Protein AF-A0A2H6KK25-F1 (afdb_monomer)

Radius of gyration: 32.08 Å; Cα contacts (8 Å, |Δi|>4): 95; chains: 1; bounding box: 78×36×86 Å

Mean predicted aligned error: 15.58 Å

Nearest PDB structures (foldseek):
  3k29-assembly1_A  TM=2.305E-01  e=2.878E+00  Chlamydia trachomatis
  8i21-assembly1_A  TM=2.478E-01  e=5.734E+00  Saccharomyces cerevisiae S288C
  4tko-assembly1_B  TM=2.800E-01  e=8.093E+00  Aquifex aeolicus VF5

Secondary structure (DSSP, 8-state):
-HHHHHHHHHHHHHHHHHHPPPP--SHHHHHHHHHHHHHHHHHHHHHHHHTT----HHHHHHHHHHHHHTT--TT-HHHHHHHHHHHHHHHHHHHHHHHHHHHHHHHHHHHHHHHH-HHHHHHHHHHH----GGG--HHHHHHHHHHHTS--SS---GGGG---PPPP----SPPPHHHHHHHHHHS-TTPPP-TT---HHHHHHHHHHHHHH--

Solvent-accessible surface area (backbone atoms only — not comparable to full-atom values): 12876 Å² total; per-residue (Å²): 116,70,68,59,55,51,50,54,50,51,53,49,52,50,50,46,65,74,67,54,70,80,74,86,70,65,57,71,64,54,50,40,54,52,51,38,53,54,39,51,55,48,47,52,50,49,52,38,52,74,69,68,50,94,66,56,73,71,58,48,51,51,48,50,55,56,27,52,76,71,77,42,53,71,88,41,68,68,51,40,50,50,54,48,52,52,46,51,52,54,37,51,54,39,52,50,50,55,50,51,52,53,50,47,55,51,49,54,51,50,50,51,32,47,73,78,36,46,73,58,42,52,54,49,51,58,72,68,53,82,68,66,72,83,75,59,58,63,67,63,51,52,50,53,56,55,56,70,71,52,77,70,94,62,82,86,72,62,68,85,73,60,73,84,71,73,81,76,79,78,80,83,70,82,70,51,73,69,54,45,52,57,50,57,72,72,50,59,48,86,43,85,46,62,100,82,65,58,40,47,42,58,65,57,49,57,50,58,53,55,60,61,70,75,107

Foldseek 3Di:
DVVVLVVLVVVVVVVCVVPPDDPPPDPLLVVLVVLLVVLVVLLVLLVCVLVVHDDDPVSVVSLVVLLVVVPHDSVDNVSSVVSSVVSVVVNVVSVVVNVVVVVVVVVVVLVVCCQQPVVVSVVVVVVVPPDPPVVDDPVVVVVVVVVVPPDPPDPPPVVVVDDPDDPPPPPPDDDDPVVVVVVLVPDDQAPQDHSSRRGSVSVVVVVVVVVVVVD

Organism: NCBI:txid189622

Structure (mmCIF, N/CA/C/O backbone):
data_AF-A0A2H6KK25-F1
#
_entry.id   AF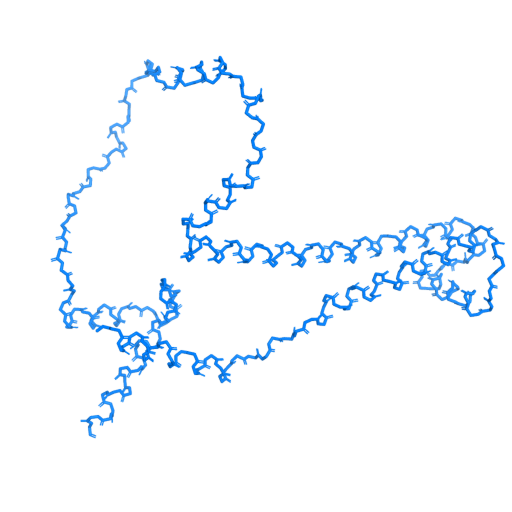-A0A2H6KK25-F1
#
loop_
_atom_site.group_PDB
_atom_site.id
_atom_site.type_symbol
_atom_site.label_atom_id
_atom_site.label_alt_id
_atom_site.label_comp_id
_atom_site.label_asym_id
_atom_site.label_entity_id
_atom_site.label_seq_id
_atom_site.pdbx_PDB_ins_code
_atom_site.Cartn_x
_atom_site.Cartn_y
_atom_site.Cartn_z
_atom_site.occupancy
_atom_site.B_iso_or_equiv
_atom_site.auth_seq_id
_atom_site.auth_comp_id
_atom_site.auth_asym_id
_atom_site.auth_atom_id
_atom_site.pdbx_PDB_model_num
ATOM 1 N N . MET A 1 1 ? 9.209 4.744 -43.493 1.00 47.97 1 MET A N 1
ATOM 2 C CA . MET A 1 1 ? 9.387 4.198 -42.127 1.00 47.97 1 MET A CA 1
ATOM 3 C C . MET A 1 1 ? 8.346 4.725 -41.136 1.00 47.97 1 MET A C 1
ATOM 5 O O . MET A 1 1 ? 7.716 3.900 -40.496 1.00 47.97 1 MET A O 1
ATOM 9 N N . GLY A 1 2 ? 8.089 6.040 -41.040 1.00 56.62 2 GLY A N 1
ATOM 10 C CA . GLY A 1 2 ? 7.137 6.595 -40.053 1.00 56.62 2 GLY A CA 1
ATOM 11 C C . GLY A 1 2 ? 5.682 6.096 -40.149 1.00 56.62 2 GLY A C 1
ATOM 12 O O . GLY A 1 2 ? 5.098 5.754 -39.131 1.00 56.62 2 GLY A O 1
ATOM 13 N N . MET A 1 3 ? 5.109 5.974 -41.355 1.00 63.31 3 MET A N 1
ATOM 14 C CA . MET A 1 3 ? 3.707 5.538 -41.525 1.00 63.31 3 MET A CA 1
ATOM 15 C C . MET A 1 3 ? 3.432 4.100 -41.061 1.00 63.31 3 MET A C 1
ATOM 17 O O . MET A 1 3 ? 2.372 3.832 -40.508 1.00 63.31 3 MET A O 1
ATOM 21 N N . LEU A 1 4 ? 4.381 3.178 -41.251 1.00 67.25 4 LEU A N 1
ATOM 22 C CA . LEU A 1 4 ? 4.206 1.779 -40.845 1.00 67.25 4 LEU A CA 1
ATOM 23 C C . LEU A 1 4 ? 4.208 1.634 -39.322 1.00 67.25 4 LEU A C 1
ATOM 25 O O . LEU A 1 4 ? 3.370 0.923 -38.784 1.00 67.25 4 LEU A O 1
ATOM 29 N N . ALA A 1 5 ? 5.096 2.349 -38.625 1.00 68.06 5 ALA A N 1
ATOM 30 C CA . ALA A 1 5 ? 5.119 2.363 -37.162 1.00 68.06 5 ALA A CA 1
ATOM 31 C C . ALA A 1 5 ? 3.801 2.899 -36.576 1.00 68.06 5 ALA A C 1
ATOM 33 O O . ALA A 1 5 ? 3.266 2.318 -35.636 1.00 68.06 5 ALA A O 1
ATOM 34 N N . ILE A 1 6 ? 3.234 3.948 -37.184 1.00 75.75 6 ILE A N 1
ATOM 35 C CA . ILE A 1 6 ? 1.921 4.492 -36.803 1.00 75.75 6 ILE A CA 1
ATOM 36 C C . ILE A 1 6 ? 0.816 3.445 -37.014 1.00 75.75 6 ILE A C 1
ATOM 38 O O . ILE A 1 6 ? -0.056 3.287 -36.164 1.00 75.75 6 ILE A O 1
ATOM 42 N N . LEU A 1 7 ? 0.859 2.689 -38.113 1.00 79.44 7 LEU A N 1
ATOM 43 C CA . LEU A 1 7 ? -0.134 1.656 -38.413 1.00 79.44 7 LEU A CA 1
ATOM 44 C C . LEU A 1 7 ? -0.080 0.476 -37.423 1.00 79.44 7 LEU A C 1
ATOM 46 O O . LEU A 1 7 ? -1.119 0.021 -36.953 1.00 79.44 7 LEU A O 1
ATOM 50 N N . TYR A 1 8 ? 1.117 0.017 -37.049 1.00 79.75 8 TYR A N 1
ATOM 51 C CA . TYR A 1 8 ? 1.268 -1.023 -36.024 1.00 79.75 8 TYR A CA 1
ATOM 52 C C . TYR A 1 8 ? 0.805 -0.545 -34.644 1.00 79.75 8 TYR A C 1
ATOM 54 O O . TYR A 1 8 ? 0.085 -1.273 -33.962 1.00 79.75 8 TYR A O 1
ATOM 62 N N . GLN A 1 9 ? 1.166 0.684 -34.261 1.00 80.06 9 GLN A N 1
ATOM 63 C CA . GLN A 1 9 ? 0.752 1.264 -32.985 1.00 80.06 9 GLN A CA 1
ATOM 64 C C . GLN A 1 9 ? -0.771 1.415 -32.911 1.00 80.06 9 GLN A C 1
ATOM 66 O O . GLN A 1 9 ? -1.382 0.974 -31.948 1.00 80.06 9 GLN A O 1
ATOM 71 N N . THR A 1 10 ? -1.399 1.957 -33.956 1.00 80.56 10 THR A N 1
ATOM 72 C CA . THR A 1 10 ? -2.859 2.153 -33.995 1.00 80.56 10 THR A CA 1
ATOM 73 C C . THR A 1 10 ? -3.640 0.841 -33.963 1.00 80.56 10 THR A C 1
ATOM 75 O O . THR A 1 10 ? -4.677 0.770 -33.305 1.00 80.56 10 THR A O 1
ATOM 78 N N . ALA A 1 11 ? -3.155 -0.215 -34.624 1.00 81.31 11 ALA A N 1
ATOM 79 C CA . ALA A 1 11 ? -3.781 -1.534 -34.556 1.00 81.31 11 ALA A CA 1
ATOM 80 C C . ALA A 1 11 ? -3.699 -2.142 -33.147 1.00 81.31 11 ALA A C 1
ATOM 82 O O . ALA A 1 11 ? -4.688 -2.690 -32.656 1.00 81.31 11 ALA A O 1
ATOM 83 N N . GLN A 1 12 ? -2.544 -2.009 -32.491 1.00 84.25 12 GLN A N 1
ATOM 84 C C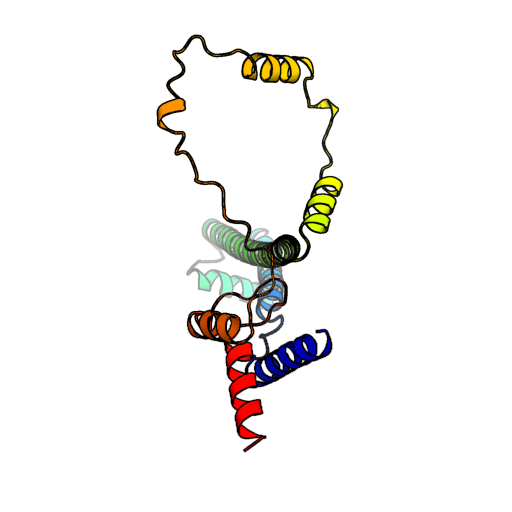A . GLN A 1 12 ? -2.366 -2.440 -31.109 1.00 84.25 12 GLN A CA 1
ATOM 85 C C . GLN A 1 12 ? -3.239 -1.623 -30.149 1.00 84.25 12 GLN A C 1
ATOM 87 O O . GLN A 1 12 ? -3.970 -2.209 -29.357 1.00 84.25 12 GLN A O 1
ATOM 92 N N . ASP A 1 13 ? -3.251 -0.295 -30.276 1.00 82.88 13 ASP A N 1
ATOM 93 C CA . ASP A 1 13 ? -4.081 0.593 -29.457 1.00 82.88 13 ASP A CA 1
ATOM 94 C C . ASP A 1 13 ? -5.575 0.271 -29.621 1.00 82.88 13 ASP A C 1
ATOM 96 O O . ASP A 1 13 ? -6.330 0.273 -28.649 1.00 82.88 13 ASP A O 1
ATOM 100 N N . CYS A 1 14 ? -6.015 -0.051 -30.843 1.00 82.31 14 CYS A N 1
ATOM 101 C CA . CYS A 1 14 ? -7.389 -0.456 -31.113 1.00 82.31 14 CYS A CA 1
ATOM 102 C C . CYS A 1 14 ? -7.731 -1.782 -30.420 1.00 82.31 14 CYS A C 1
ATOM 104 O O . CYS A 1 14 ? -8.725 -1.853 -29.695 1.00 82.31 14 CYS A O 1
ATOM 106 N N . TYR A 1 15 ? -6.895 -2.812 -30.570 1.00 82.00 15 TYR A N 1
ATOM 107 C CA . TYR A 1 15 ? -7.100 -4.091 -29.887 1.00 82.00 15 TYR A CA 1
ATOM 108 C C . TYR A 1 15 ? -7.110 -3.926 -28.365 1.00 82.00 15 TYR A C 1
ATOM 110 O O . TYR A 1 15 ? -8.005 -4.441 -27.691 1.00 82.00 15 TYR A O 1
ATOM 118 N N . ASP A 1 16 ? -6.158 -3.170 -27.823 1.00 81.69 16 ASP A N 1
ATOM 119 C CA . ASP A 1 16 ? -6.063 -2.902 -26.394 1.00 81.69 16 ASP A CA 1
ATOM 120 C C . ASP A 1 16 ? -7.292 -2.116 -25.914 1.00 81.69 16 ASP A C 1
ATOM 122 O O . ASP A 1 16 ? -7.839 -2.428 -24.860 1.00 81.69 16 ASP A O 1
ATOM 126 N N . SER A 1 17 ? -7.817 -1.166 -26.694 1.00 80.69 17 SER A N 1
ATOM 127 C CA . SER A 1 17 ? -9.046 -0.438 -26.340 1.00 80.69 17 SER A CA 1
ATOM 128 C C . SER A 1 17 ? -10.282 -1.343 -26.252 1.00 80.69 17 SER A C 1
ATOM 130 O O . SER A 1 17 ? -11.126 -1.142 -25.382 1.00 80.69 17 SER A O 1
ATOM 132 N N . VAL A 1 18 ? -10.374 -2.363 -27.110 1.00 81.06 18 VAL A N 1
ATOM 133 C CA . VAL A 1 18 ? -11.513 -3.294 -27.157 1.00 81.06 18 VAL A CA 1
ATOM 134 C C . VAL A 1 18 ? -11.396 -4.392 -26.094 1.00 81.06 18 VAL A C 1
ATOM 136 O O . VAL A 1 18 ? -12.404 -4.845 -25.552 1.00 81.06 18 VAL A O 1
ATOM 139 N N . THR A 1 19 ? -10.176 -4.840 -25.792 1.00 79.38 19 THR A N 1
ATOM 140 C CA . THR A 1 19 ? -9.918 -5.990 -24.908 1.00 79.38 19 THR A CA 1
ATOM 141 C C . THR A 1 19 ? -9.528 -5.609 -23.485 1.00 79.38 19 THR A C 1
ATOM 143 O O . THR A 1 19 ? -9.670 -6.431 -22.570 1.00 79.38 19 THR A O 1
ATOM 146 N N . SER A 1 20 ? -9.058 -4.380 -23.258 1.00 75.12 20 SER A N 1
ATOM 147 C CA . SER A 1 20 ? -8.729 -3.921 -21.914 1.00 75.12 20 SER A CA 1
ATOM 148 C C . SER A 1 20 ? -9.997 -3.835 -21.071 1.00 75.12 20 SER A C 1
ATOM 150 O O . SER A 1 20 ? -10.978 -3.163 -21.383 1.00 75.12 20 SER A O 1
ATOM 152 N N . LYS A 1 21 ? -9.978 -4.542 -19.942 1.00 68.81 21 LYS A N 1
ATOM 153 C CA . LYS A 1 21 ? -10.971 -4.326 -18.893 1.00 68.81 21 LYS A CA 1
ATOM 154 C C . LYS A 1 21 ? -10.724 -2.940 -18.322 1.00 68.81 21 LYS A C 1
ATOM 156 O O . LYS A 1 21 ? -9.581 -2.629 -17.983 1.00 68.81 21 LYS A O 1
ATOM 161 N N . THR A 1 22 ? -11.781 -2.148 -18.151 1.00 61.75 22 THR A N 1
ATOM 162 C CA . THR A 1 22 ? -11.686 -0.881 -17.424 1.00 61.75 22 THR A CA 1
ATOM 163 C C . THR A 1 22 ? -11.016 -1.156 -16.079 1.00 61.75 22 THR A C 1
ATOM 165 O O . THR A 1 22 ? -11.555 -1.949 -15.292 1.00 61.75 22 THR A O 1
ATOM 168 N N . PRO A 1 23 ? -9.833 -0.583 -15.805 1.00 58.81 23 PRO A N 1
ATOM 169 C CA . PRO A 1 23 ? -9.201 -0.770 -14.515 1.00 58.81 23 PRO A CA 1
ATOM 170 C C . PRO A 1 23 ? -10.176 -0.247 -13.464 1.00 58.81 23 PRO A C 1
ATOM 172 O O . PRO A 1 23 ? -10.649 0.879 -13.576 1.00 58.81 23 PRO A O 1
ATOM 175 N N . GLY A 1 24 ? -10.519 -1.075 -12.473 1.00 58.16 24 GLY A N 1
ATOM 176 C CA . GLY A 1 24 ? -11.333 -0.641 -11.341 1.00 58.16 24 GLY A CA 1
ATOM 177 C C . GLY A 1 24 ? -10.596 0.483 -10.623 1.00 58.16 24 GLY A C 1
ATOM 178 O O . GLY A 1 24 ? -9.652 0.237 -9.868 1.00 58.16 24 GLY A O 1
ATOM 179 N N . THR A 1 25 ? -10.964 1.718 -10.933 1.00 54.81 25 THR A N 1
ATOM 180 C CA . THR A 1 25 ? -10.326 2.918 -10.417 1.00 54.81 25 THR A CA 1
ATOM 181 C C . THR A 1 25 ? -10.707 3.101 -8.948 1.00 54.81 25 THR A C 1
ATOM 183 O O . THR A 1 25 ? -11.810 2.777 -8.525 1.00 54.81 25 THR A O 1
ATOM 186 N N . SER A 1 26 ? -9.729 3.552 -8.160 1.00 55.59 26 SER A N 1
ATOM 187 C CA . SER A 1 26 ? -9.849 4.178 -6.831 1.00 55.59 26 SER A CA 1
ATOM 188 C C . SER A 1 26 ? -10.458 3.416 -5.638 1.00 55.59 26 SER A C 1
ATOM 190 O O . SER A 1 26 ? -10.044 3.702 -4.511 1.00 55.59 26 SER A O 1
ATOM 192 N N . SER A 1 27 ? -11.292 2.387 -5.830 1.00 66.69 27 SER A N 1
ATOM 193 C CA . SER A 1 27 ? -12.039 1.726 -4.742 1.00 66.69 27 SER A CA 1
ATOM 194 C C . SER A 1 27 ? -11.160 1.272 -3.569 1.00 66.69 27 SER A C 1
ATOM 196 O O . SER A 1 27 ? -11.500 1.501 -2.415 1.00 66.69 27 SER A O 1
ATOM 198 N N . ARG A 1 28 ? -9.983 0.681 -3.822 1.00 77.25 28 ARG A N 1
ATOM 199 C CA . ARG A 1 28 ? -9.141 0.132 -2.738 1.00 77.25 28 ARG A CA 1
ATOM 200 C C . ARG A 1 28 ? -8.450 1.200 -1.890 1.00 77.25 28 ARG A C 1
ATOM 202 O O . ARG A 1 28 ? -8.286 1.002 -0.690 1.00 77.25 28 ARG A O 1
ATOM 209 N N . LYS A 1 29 ? -8.012 2.304 -2.506 1.00 85.38 29 LYS A N 1
ATOM 210 C CA . LYS A 1 29 ? -7.361 3.411 -1.788 1.00 85.38 29 LYS A CA 1
ATOM 211 C C . LYS A 1 29 ? -8.396 4.168 -0.963 1.00 85.38 29 LYS A C 1
ATOM 213 O O . LYS A 1 29 ? -8.146 4.444 0.205 1.00 85.38 29 LYS A O 1
ATOM 218 N N . GLU A 1 30 ? -9.544 4.458 -1.566 1.00 88.56 30 GLU A N 1
ATOM 219 C CA . GLU A 1 30 ? -10.654 5.146 -0.908 1.00 88.56 30 GLU A CA 1
ATOM 220 C C . GLU A 1 30 ? -11.239 4.300 0.226 1.00 88.56 30 GLU A C 1
ATOM 222 O O . GLU A 1 30 ? -11.407 4.813 1.328 1.00 88.56 30 GLU A O 1
ATOM 227 N N . ALA A 1 31 ? -11.432 2.993 0.018 1.00 89.25 31 ALA A N 1
ATOM 228 C CA . ALA A 1 31 ? -11.885 2.080 1.067 1.00 89.25 31 ALA A CA 1
ATOM 229 C C . ALA A 1 31 ? -10.903 2.013 2.248 1.00 89.25 31 ALA A C 1
ATOM 231 O O . ALA A 1 31 ? -11.326 2.066 3.400 1.00 89.25 31 ALA A O 1
ATOM 232 N N . ALA A 1 32 ? -9.590 1.953 1.989 1.00 89.56 32 ALA A N 1
ATOM 233 C CA . ALA A 1 32 ? -8.586 1.991 3.056 1.00 89.56 32 ALA A CA 1
ATOM 234 C C . ALA A 1 32 ? -8.600 3.335 3.811 1.00 89.56 32 ALA A C 1
ATOM 236 O O . ALA A 1 32 ? -8.502 3.357 5.034 1.00 89.56 32 ALA A O 1
ATOM 237 N N . GLN A 1 33 ? -8.778 4.460 3.107 1.00 92.69 33 GLN A N 1
ATOM 238 C CA . GLN A 1 33 ? -8.898 5.785 3.731 1.00 92.69 33 GLN A CA 1
ATOM 239 C C . GLN A 1 33 ? -10.167 5.928 4.579 1.00 92.69 33 GLN A C 1
ATOM 241 O O . GLN A 1 33 ? -10.103 6.483 5.672 1.00 92.69 33 GLN A O 1
ATOM 246 N N . GLN A 1 34 ? -11.308 5.430 4.099 1.00 93.38 34 GLN A N 1
ATOM 247 C CA . GLN A 1 34 ? -12.547 5.393 4.879 1.00 93.38 34 GLN A CA 1
ATOM 248 C C . GLN A 1 34 ? -12.372 4.529 6.128 1.00 93.38 34 GLN A C 1
ATOM 250 O O . GLN A 1 34 ? -12.698 4.970 7.227 1.00 93.38 34 GLN A O 1
ATOM 255 N N . ARG A 1 35 ? -11.759 3.349 5.984 1.00 94.06 35 ARG A N 1
ATOM 256 C CA . ARG A 1 35 ? -11.524 2.441 7.106 1.00 94.06 35 ARG A CA 1
ATOM 257 C C . ARG A 1 35 ? -10.608 3.035 8.179 1.00 94.06 35 ARG A C 1
ATOM 259 O O . ARG A 1 35 ? -10.847 2.813 9.362 1.00 94.06 35 ARG A O 1
ATOM 266 N N . ILE A 1 36 ? -9.589 3.797 7.781 1.00 95.56 36 ILE A N 1
ATOM 267 C CA . ILE A 1 36 ? -8.721 4.539 8.709 1.00 95.56 36 ILE A CA 1
ATOM 268 C C . ILE A 1 36 ? -9.543 5.528 9.534 1.00 95.56 36 ILE A C 1
ATOM 270 O O . ILE A 1 36 ? -9.460 5.485 10.757 1.00 95.56 36 ILE A O 1
ATOM 274 N N . LYS A 1 37 ? -10.386 6.346 8.889 1.00 96.19 37 LYS A N 1
ATOM 275 C CA . LYS A 1 37 ? -11.238 7.319 9.594 1.00 96.19 37 LYS A CA 1
ATOM 276 C C . LYS A 1 37 ? -12.150 6.641 10.616 1.00 96.19 37 LYS A C 1
ATOM 278 O O . LYS A 1 37 ? -12.210 7.071 11.762 1.00 96.19 37 LYS A O 1
ATOM 283 N N . GLU A 1 38 ? -12.802 5.544 10.229 1.00 95.06 38 GLU A N 1
ATOM 284 C CA . GLU A 1 38 ? -13.654 4.766 11.138 1.00 95.06 38 GLU A CA 1
ATOM 285 C C . GLU A 1 38 ? -12.883 4.240 12.357 1.00 95.06 38 GLU A C 1
ATOM 287 O O . GLU A 1 38 ? -13.375 4.302 13.484 1.00 95.06 38 GLU A O 1
ATOM 292 N N . LEU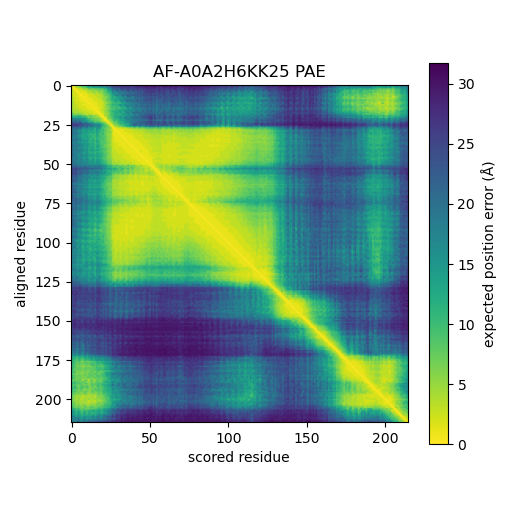 A 1 39 ? -11.677 3.702 12.143 1.00 95.62 39 LEU A N 1
ATOM 293 C CA . LEU A 1 39 ? -10.841 3.152 13.211 1.00 95.62 39 LEU A CA 1
ATOM 294 C C . LEU A 1 39 ? -10.272 4.242 14.129 1.00 95.62 39 LEU A C 1
ATOM 296 O O . LEU A 1 39 ? -10.147 4.005 15.329 1.00 95.62 39 LEU A O 1
ATOM 300 N N . GLU A 1 40 ? -9.962 5.427 13.600 1.00 95.69 40 GLU A N 1
ATOM 301 C CA . GLU A 1 40 ? -9.533 6.590 14.387 1.00 95.69 40 GLU A CA 1
ATOM 302 C C . GLU A 1 40 ? -10.657 7.102 15.286 1.00 95.69 40 GLU A C 1
ATOM 304 O O . GLU A 1 40 ? -10.459 7.259 16.493 1.00 95.69 40 GLU A O 1
ATOM 309 N N . GLU A 1 41 ? -11.854 7.295 14.727 1.00 95.56 41 GLU A N 1
ATOM 310 C CA . GLU A 1 41 ? -13.042 7.679 15.493 1.00 95.56 41 GLU A CA 1
ATOM 311 C C . GLU A 1 41 ? -13.339 6.657 16.595 1.00 95.56 41 GLU A C 1
ATOM 313 O O . GLU A 1 41 ? -13.565 7.020 17.753 1.00 95.56 41 GLU A O 1
ATOM 318 N N . LEU A 1 42 ? -13.282 5.367 16.261 1.00 95.44 42 LEU A N 1
ATOM 319 C CA . LEU A 1 42 ? -13.528 4.290 17.210 1.00 95.44 42 LEU A CA 1
ATOM 320 C C . LEU A 1 42 ? -12.451 4.230 18.304 1.00 95.44 42 LEU A C 1
ATOM 322 O O . LEU A 1 42 ? -12.780 4.075 19.480 1.00 95.44 42 LEU A O 1
ATOM 326 N N . GLY A 1 43 ? -11.175 4.389 17.948 1.00 94.50 43 GLY A N 1
ATOM 327 C CA . GLY A 1 43 ? -10.071 4.445 18.907 1.00 94.50 43 GLY A CA 1
ATOM 328 C C . GLY A 1 43 ? -10.230 5.597 19.901 1.00 94.50 43 GLY A C 1
ATOM 329 O O . GLY A 1 43 ? -10.090 5.396 21.110 1.00 94.50 43 GLY A O 1
ATOM 330 N N . LEU A 1 44 ? -10.614 6.784 19.419 1.00 94.81 44 LEU A N 1
ATOM 331 C CA . LEU A 1 44 ? -10.917 7.939 20.268 1.00 94.81 44 LEU A CA 1
ATOM 332 C C . LEU A 1 44 ? -12.098 7.667 21.209 1.00 94.81 44 LEU A C 1
ATOM 334 O O . LEU A 1 44 ? -12.028 8.018 22.389 1.00 94.81 44 LEU A O 1
ATOM 338 N N . LEU A 1 45 ? -13.161 7.020 20.721 1.00 95.00 45 LEU A N 1
ATOM 339 C CA . LEU A 1 45 ? -14.312 6.631 21.544 1.00 95.00 45 LEU A CA 1
ATOM 340 C C . LEU A 1 45 ? -13.922 5.653 22.661 1.00 95.00 45 LEU A C 1
ATOM 342 O O . LEU A 1 45 ? -14.314 5.859 23.811 1.00 95.00 45 LEU A O 1
ATOM 346 N N . LEU A 1 46 ? -13.109 4.637 22.361 1.00 93.94 46 LEU A N 1
ATOM 347 C CA . LEU A 1 46 ? -12.625 3.682 23.365 1.00 93.94 46 LEU A CA 1
ATOM 348 C C . LEU A 1 46 ? -11.762 4.361 24.440 1.00 93.94 46 LEU A C 1
ATOM 350 O O . LEU A 1 46 ? -11.906 4.067 25.627 1.00 93.94 46 LEU A O 1
ATOM 354 N N . ILE A 1 47 ? -10.896 5.301 24.048 1.00 94.31 47 ILE A N 1
ATOM 355 C CA . ILE A 1 47 ? -10.073 6.077 24.987 1.00 94.31 47 ILE A CA 1
ATOM 356 C C . ILE A 1 47 ? -10.954 6.970 25.871 1.00 94.31 47 ILE A C 1
ATOM 358 O O . ILE A 1 47 ? -10.756 7.023 27.086 1.00 94.31 47 ILE A O 1
ATOM 362 N N . ARG A 1 48 ? -11.967 7.634 25.297 1.00 94.25 48 ARG A N 1
ATOM 363 C CA . ARG A 1 48 ? -12.946 8.425 26.066 1.00 94.25 48 ARG A CA 1
ATOM 364 C C . ARG A 1 48 ? -13.705 7.561 27.076 1.00 94.25 48 ARG A C 1
ATOM 366 O O . ARG A 1 48 ? -13.850 7.981 28.223 1.00 94.25 48 ARG A O 1
ATOM 373 N N . TYR A 1 49 ? -14.123 6.355 26.680 1.00 93.31 49 TYR A N 1
ATOM 374 C CA . TYR A 1 49 ? -14.778 5.393 27.575 1.00 93.31 49 TYR A CA 1
ATOM 375 C C . TYR A 1 49 ? -13.846 4.970 28.716 1.00 93.31 49 TYR A C 1
ATOM 377 O O . TYR A 1 49 ? -14.232 5.021 29.883 1.00 93.31 49 TYR A O 1
ATOM 385 N N . LYS A 1 50 ? -12.583 4.645 28.402 1.00 93.00 50 LYS A N 1
ATOM 386 C CA . LYS A 1 50 ? -11.552 4.302 29.396 1.00 93.00 50 LYS A CA 1
ATOM 387 C C . LYS A 1 50 ? -11.334 5.419 30.420 1.00 93.00 50 LYS A C 1
ATOM 389 O O . LYS A 1 50 ? -11.184 5.140 31.607 1.00 93.00 50 LYS A O 1
ATOM 394 N N . ASN A 1 51 ? -11.375 6.672 29.973 1.00 93.19 51 ASN A N 1
ATOM 395 C CA . ASN A 1 51 ? -11.230 7.854 30.823 1.00 93.19 51 ASN A CA 1
ATOM 396 C C . ASN A 1 51 ? -12.521 8.232 31.577 1.00 93.19 51 ASN A C 1
ATOM 398 O O . ASN A 1 51 ? -12.565 9.288 32.204 1.00 93.19 51 ASN A O 1
ATOM 402 N N . LYS A 1 52 ? -13.566 7.390 31.529 1.00 89.38 52 LYS A N 1
ATOM 403 C CA . LYS A 1 52 ? -14.875 7.600 32.176 1.00 89.38 52 LYS A CA 1
ATOM 404 C C . LYS A 1 52 ? -15.556 8.918 31.784 1.00 89.38 52 LYS A C 1
ATOM 406 O O . LYS A 1 52 ? -16.317 9.487 32.564 1.00 89.38 52 LYS A O 1
ATOM 411 N N . VAL A 1 53 ? -15.304 9.402 30.568 1.00 90.38 53 VAL A N 1
ATOM 412 C CA . VAL A 1 53 ? -16.013 10.563 30.019 1.00 90.38 53 VAL A CA 1
ATOM 413 C C . VAL A 1 53 ? -17.464 10.165 29.743 1.00 90.38 53 VAL A C 1
ATOM 415 O O . VAL A 1 53 ? -17.727 9.072 29.238 1.00 90.38 53 VAL A O 1
ATOM 418 N N . ASN A 1 54 ? -18.417 11.045 30.058 1.00 88.31 54 ASN A N 1
ATOM 419 C CA . ASN A 1 54 ? -19.826 10.805 29.753 1.00 88.31 54 ASN A CA 1
ATOM 420 C C . ASN A 1 54 ? -20.034 10.713 28.236 1.00 88.31 54 ASN A C 1
ATOM 422 O O . ASN A 1 54 ? -19.960 11.708 27.523 1.00 88.31 54 ASN A O 1
ATOM 426 N N . LEU A 1 55 ? -20.299 9.497 27.765 1.00 88.38 55 LEU A N 1
ATOM 427 C CA . LEU A 1 55 ? -20.646 9.203 26.377 1.00 88.38 55 LEU A CA 1
ATOM 428 C C . LEU A 1 55 ? -22.163 9.140 26.216 1.00 88.38 55 LEU A C 1
ATOM 430 O O . LEU A 1 55 ? -22.854 8.627 27.107 1.00 88.38 55 LEU A O 1
ATOM 434 N N . ASP A 1 56 ? -22.651 9.614 25.071 1.00 91.94 56 ASP A N 1
ATOM 435 C CA . ASP A 1 56 ? -24.049 9.468 24.672 1.00 91.94 56 ASP A CA 1
ATOM 436 C C . ASP A 1 56 ? -24.393 7.982 24.430 1.00 91.94 56 ASP A C 1
ATOM 438 O O . ASP A 1 56 ? -23.516 7.140 24.202 1.00 91.94 56 ASP A O 1
ATOM 442 N N . LYS A 1 57 ? -25.681 7.631 24.491 1.00 90.75 57 LYS A N 1
ATOM 443 C CA . LYS A 1 57 ? -26.174 6.261 24.268 1.00 90.75 57 LYS A CA 1
ATOM 444 C C . LYS A 1 57 ? -25.653 5.601 22.970 1.00 90.75 57 LYS A C 1
ATOM 446 O O . LYS A 1 57 ? -25.200 4.457 23.069 1.00 90.75 57 LYS A O 1
ATOM 451 N N . PRO A 1 58 ? -25.669 6.241 21.779 1.00 92.50 58 PRO A N 1
ATOM 452 C CA . PRO A 1 58 ? -25.165 5.629 20.548 1.00 92.50 58 PRO A CA 1
ATOM 453 C C . PRO A 1 58 ? -23.657 5.353 20.592 1.00 92.50 58 PRO A C 1
ATOM 455 O O . PRO A 1 58 ? -23.216 4.309 20.108 1.00 92.50 58 PRO A O 1
ATOM 458 N N . ASP A 1 59 ? -22.870 6.229 21.216 1.00 92.31 59 ASP A N 1
ATOM 459 C CA . ASP A 1 59 ? -21.421 6.055 21.335 1.00 92.31 59 ASP A CA 1
ATOM 460 C C . ASP A 1 59 ? -21.067 4.911 22.286 1.00 92.31 59 ASP A C 1
ATOM 462 O O . ASP A 1 59 ? -20.204 4.087 21.975 1.00 92.31 59 ASP A O 1
ATOM 466 N N . ARG A 1 60 ? -21.794 4.783 23.406 1.00 91.25 60 ARG A N 1
ATOM 467 C CA . ARG A 1 60 ? -21.662 3.612 24.288 1.00 91.25 60 ARG A CA 1
ATOM 468 C C . ARG A 1 60 ? -22.003 2.323 23.552 1.00 91.25 60 ARG A C 1
ATOM 470 O O . ARG A 1 60 ? -21.266 1.349 23.663 1.00 91.25 60 ARG A O 1
ATOM 477 N N . GLN A 1 61 ? -23.069 2.319 22.750 1.00 93.56 61 GLN A N 1
ATOM 478 C CA . GLN A 1 61 ? -23.439 1.149 21.953 1.00 93.56 61 GLN A CA 1
ATOM 479 C C . GLN A 1 61 ? -22.333 0.753 20.964 1.00 93.56 61 GLN A C 1
ATOM 481 O O . GLN A 1 61 ? -22.088 -0.437 20.770 1.00 93.56 61 GLN A O 1
ATOM 486 N N . ARG A 1 62 ? -21.654 1.726 20.342 1.00 94.00 62 ARG A N 1
ATOM 487 C CA . ARG A 1 62 ? -20.504 1.464 19.459 1.00 94.00 62 ARG A CA 1
ATOM 488 C C . ARG A 1 62 ? -19.334 0.835 20.215 1.00 94.00 62 ARG A C 1
ATOM 490 O O . ARG A 1 62 ? -18.743 -0.111 19.701 1.00 94.00 62 ARG A O 1
ATOM 497 N N . VAL A 1 63 ? -19.040 1.307 21.428 1.00 94.44 63 VAL A N 1
ATOM 498 C CA . VAL A 1 63 ? -18.015 0.708 22.299 1.00 94.44 63 VAL A CA 1
ATOM 499 C C . VAL A 1 63 ? -18.363 -0.745 22.623 1.00 94.44 63 VAL A C 1
ATOM 501 O O . VAL A 1 63 ? -17.535 -1.618 22.378 1.00 94.44 63 VAL A O 1
ATOM 504 N N . TYR A 1 64 ? -19.588 -1.029 23.080 1.00 94.25 64 TYR A N 1
ATOM 505 C CA . TYR A 1 64 ? -20.011 -2.405 23.376 1.00 94.25 64 TYR A CA 1
ATOM 506 C C . TYR A 1 64 ? -19.930 -3.312 22.145 1.00 94.25 64 TYR A C 1
ATOM 508 O O . TYR A 1 64 ? -19.327 -4.373 22.224 1.00 94.25 64 TYR A O 1
ATOM 516 N N . ARG A 1 65 ? -20.396 -2.855 20.973 1.00 95.12 65 ARG A N 1
ATOM 517 C CA . ARG A 1 65 ? -20.268 -3.620 19.717 1.00 95.12 65 ARG A CA 1
ATOM 518 C C . ARG A 1 65 ? -18.816 -3.947 19.366 1.00 95.12 65 ARG A C 1
ATOM 520 O O . ARG A 1 65 ? -18.541 -5.027 18.849 1.00 95.12 65 ARG A O 1
ATOM 527 N N . GLN A 1 66 ? -17.886 -3.023 19.616 1.00 94.06 66 GLN A N 1
ATOM 528 C CA . GLN A 1 66 ? -16.469 -3.296 19.391 1.00 94.06 66 GLN A CA 1
ATOM 529 C C . GLN A 1 66 ? -15.921 -4.301 20.408 1.00 94.06 66 GLN A C 1
ATOM 531 O O . GLN A 1 66 ? -15.142 -5.170 20.030 1.00 94.06 66 GLN A O 1
ATOM 536 N N . MET A 1 67 ? -16.307 -4.197 21.679 1.00 95.75 67 MET A N 1
ATOM 537 C CA . MET A 1 67 ? -15.905 -5.160 22.707 1.00 95.75 67 MET A CA 1
ATOM 538 C C . MET A 1 67 ? -16.437 -6.568 22.385 1.00 95.75 67 MET A C 1
ATOM 540 O O . MET A 1 67 ? -15.672 -7.533 22.429 1.00 95.75 67 MET A O 1
ATOM 544 N N . ASP A 1 68 ? -17.695 -6.667 21.943 1.00 95.12 68 ASP A N 1
ATOM 545 C CA . ASP A 1 68 ? -18.346 -7.915 21.527 1.00 95.12 68 ASP A CA 1
ATOM 546 C C . ASP A 1 68 ? -17.621 -8.578 20.348 1.00 95.12 68 ASP A C 1
ATOM 548 O O . ASP A 1 68 ? -17.461 -9.796 20.328 1.00 95.12 68 ASP A O 1
ATOM 552 N N . LYS A 1 69 ? -17.088 -7.792 19.398 1.00 94.44 69 LYS A N 1
ATOM 553 C CA . LYS A 1 69 ? -16.267 -8.302 18.280 1.00 94.44 69 LYS A CA 1
ATOM 554 C C . LYS A 1 69 ? -15.086 -9.158 18.765 1.00 94.44 69 LYS A C 1
ATOM 556 O O . LYS A 1 69 ? -14.661 -10.065 18.051 1.00 94.44 69 LYS A O 1
ATOM 561 N N . TYR A 1 70 ? -14.549 -8.867 19.951 1.00 93.00 70 TYR A N 1
ATOM 562 C CA . TYR A 1 70 ? -13.434 -9.596 20.563 1.00 93.00 70 TYR A CA 1
ATOM 563 C C . TYR A 1 70 ? -13.862 -10.508 21.723 1.00 93.00 70 TYR A C 1
ATOM 565 O O . TYR A 1 70 ? -12.990 -11.079 22.376 1.00 93.00 70 TYR A O 1
ATOM 573 N N . ASN A 1 71 ? -15.169 -10.672 21.972 1.00 93.62 71 ASN A N 1
ATOM 574 C CA . ASN A 1 71 ? -15.729 -11.386 23.127 1.00 93.62 71 ASN A CA 1
ATOM 575 C C . ASN A 1 71 ? -15.197 -10.864 24.476 1.00 93.62 71 ASN A C 1
ATOM 577 O O . ASN A 1 71 ? -14.815 -11.644 25.349 1.00 93.62 71 ASN A O 1
ATOM 581 N N . MET A 1 72 ? -15.140 -9.539 24.631 1.00 94.62 72 MET A N 1
ATOM 582 C CA . MET A 1 72 ? -14.607 -8.867 25.819 1.00 94.62 72 MET A CA 1
ATOM 583 C C . MET A 1 72 ? -15.660 -8.018 26.532 1.00 94.62 72 MET A C 1
ATOM 585 O O . MET A 1 72 ? -16.641 -7.587 25.938 1.00 94.62 72 MET A O 1
ATOM 589 N N . ILE A 1 73 ? -15.435 -7.734 27.813 1.00 92.31 73 ILE A N 1
ATOM 590 C CA . ILE A 1 73 ? -16.332 -6.965 28.678 1.00 92.31 73 ILE A CA 1
ATOM 591 C C . ILE A 1 73 ? -15.779 -5.548 28.857 1.00 92.31 73 ILE A C 1
ATOM 593 O O . ILE A 1 73 ? -14.686 -5.353 29.390 1.00 92.31 73 ILE A O 1
ATOM 597 N N . ALA A 1 74 ? -16.563 -4.541 28.454 1.00 89.69 74 ALA A N 1
ATOM 598 C CA . ALA A 1 74 ? -16.173 -3.124 28.492 1.00 89.69 74 ALA A CA 1
ATOM 599 C C . ALA A 1 74 ? -15.780 -2.625 29.893 1.00 89.69 74 ALA A C 1
ATOM 601 O O . ALA A 1 74 ? -14.879 -1.799 30.032 1.00 89.69 74 ALA A O 1
ATOM 602 N N . ASP A 1 75 ? -16.442 -3.139 30.930 1.00 88.44 75 ASP A N 1
ATOM 603 C CA . ASP A 1 75 ? -16.255 -2.687 32.311 1.00 88.44 75 ASP A CA 1
ATOM 604 C C . ASP A 1 75 ? -14.966 -3.222 32.949 1.00 88.44 75 ASP A C 1
ATOM 606 O O . ASP A 1 75 ? -14.525 -2.718 33.984 1.00 88.44 75 ASP A O 1
ATOM 610 N N . LYS A 1 76 ? -14.313 -4.210 32.321 1.00 93.25 76 LYS A N 1
ATOM 611 C CA . LYS A 1 76 ? -13.007 -4.703 32.754 1.00 93.25 76 LYS A CA 1
ATOM 612 C C . LYS A 1 76 ? -11.892 -3.878 32.096 1.00 93.25 76 LYS A C 1
ATOM 614 O O . LYS A 1 76 ? -11.678 -3.975 30.886 1.00 93.25 76 LYS A O 1
ATOM 619 N N . PRO A 1 77 ? -11.096 -3.114 32.867 1.00 91.31 77 PRO A N 1
ATOM 620 C CA . PRO A 1 77 ? -10.129 -2.165 32.306 1.00 91.31 77 PRO A CA 1
ATOM 621 C C . PRO A 1 77 ? -8.969 -2.829 31.547 1.00 91.31 77 PRO A C 1
ATOM 623 O O . PRO A 1 77 ? -8.408 -2.225 30.627 1.00 91.31 77 PRO A O 1
ATOM 626 N N . GLN A 1 78 ? -8.605 -4.063 31.913 1.00 94.12 78 GLN A N 1
ATOM 627 C CA . GLN A 1 78 ? -7.584 -4.847 31.209 1.00 94.12 78 GLN A CA 1
ATOM 628 C C . GLN A 1 78 ? -8.069 -5.266 29.816 1.00 94.12 78 GLN A C 1
ATOM 630 O O . GLN A 1 78 ? -7.373 -5.035 28.830 1.00 94.12 78 GLN A O 1
ATOM 635 N N . GLU A 1 79 ? -9.288 -5.802 29.731 1.00 94.50 79 GLU A N 1
ATOM 636 C CA . GLU A 1 79 ? -9.906 -6.224 28.470 1.00 94.50 79 GLU A CA 1
ATOM 637 C C . GLU A 1 79 ? -10.163 -5.018 27.551 1.00 94.50 79 GLU A C 1
ATOM 639 O O . GLU A 1 79 ? -9.815 -5.043 26.373 1.00 94.50 79 GLU A O 1
ATOM 644 N N . LEU A 1 80 ? -10.642 -3.896 28.099 1.00 93.94 80 LEU A N 1
ATOM 645 C CA . LEU A 1 80 ? -10.778 -2.644 27.348 1.00 93.94 80 LEU A CA 1
ATOM 646 C C . LEU A 1 80 ? -9.436 -2.152 26.782 1.00 93.94 80 LEU A C 1
ATOM 648 O O . LEU A 1 80 ? -9.361 -1.711 25.635 1.00 93.94 80 LEU A O 1
ATOM 652 N N . SER A 1 81 ? -8.358 -2.234 27.569 1.00 94.75 81 SER A N 1
ATOM 653 C CA . SER A 1 81 ? -7.023 -1.830 27.110 1.00 94.75 81 SER A CA 1
ATOM 654 C C . SER A 1 81 ? -6.504 -2.728 25.983 1.00 94.75 81 SER A C 1
ATOM 656 O O . SER A 1 81 ? -5.875 -2.221 25.057 1.00 94.75 81 SER A O 1
ATOM 658 N N . TYR A 1 82 ? -6.818 -4.025 26.019 1.00 95.56 82 TYR A N 1
ATOM 659 C CA . TYR A 1 82 ? -6.518 -4.948 24.925 1.00 95.56 82 TYR A CA 1
ATOM 660 C C . TYR A 1 82 ? -7.290 -4.600 23.642 1.00 95.56 82 TYR A C 1
ATOM 662 O O . TYR A 1 82 ? -6.726 -4.595 22.550 1.00 95.56 82 TYR A O 1
ATOM 670 N N . VAL A 1 83 ? -8.578 -4.260 23.738 1.00 95.94 83 VAL A N 1
ATOM 671 C CA . VAL A 1 83 ? -9.363 -3.871 22.552 1.00 95.94 83 VAL A CA 1
ATOM 672 C C . VAL A 1 83 ? -8.864 -2.555 21.951 1.00 95.94 83 VAL A C 1
ATOM 674 O O . VAL A 1 83 ? -8.841 -2.407 20.724 1.00 95.94 83 VAL A O 1
ATOM 677 N N . ILE A 1 84 ? -8.401 -1.617 22.785 1.00 95.31 84 ILE A N 1
ATOM 678 C CA . ILE A 1 84 ? -7.738 -0.388 22.326 1.00 95.31 84 ILE A CA 1
ATOM 679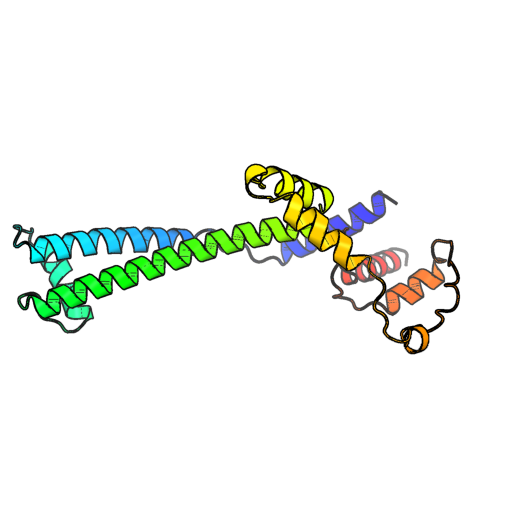 C C . ILE A 1 84 ? -6.471 -0.727 21.537 1.00 95.31 84 ILE A C 1
ATOM 681 O O . ILE A 1 84 ? -6.337 -0.271 20.400 1.00 95.31 84 ILE A O 1
ATOM 685 N N . SER A 1 85 ? -5.573 -1.553 22.088 1.00 96.06 85 SER A N 1
ATOM 686 C CA . SER A 1 85 ? -4.341 -1.926 21.381 1.00 96.06 85 SER A CA 1
ATOM 687 C C . SER A 1 85 ? -4.648 -2.658 20.077 1.00 96.06 85 SER A C 1
ATOM 689 O O . SER A 1 85 ? -4.062 -2.347 19.043 1.00 96.06 85 SER A O 1
ATOM 691 N N . ARG A 1 86 ? -5.642 -3.552 20.074 1.00 96.12 86 ARG A N 1
ATOM 692 C CA . ARG A 1 86 ? -6.039 -4.273 18.864 1.00 96.12 86 ARG A CA 1
ATOM 693 C C . ARG A 1 86 ? -6.631 -3.361 17.791 1.00 96.12 86 ARG A C 1
ATOM 695 O O . ARG A 1 86 ? -6.356 -3.546 16.608 1.00 96.12 86 ARG A O 1
ATOM 702 N N . THR A 1 87 ? -7.406 -2.357 18.192 1.00 95.38 87 THR A N 1
ATOM 703 C CA . THR A 1 87 ? -7.934 -1.334 17.276 1.00 95.38 87 THR A CA 1
ATOM 704 C C . THR A 1 87 ? -6.795 -0.494 16.686 1.00 95.38 87 THR A C 1
ATOM 706 O O . THR A 1 87 ? -6.793 -0.223 15.487 1.00 95.38 87 THR A O 1
ATOM 709 N N . GLN A 1 88 ? -5.781 -0.156 17.487 1.00 95.56 88 GLN A N 1
ATOM 710 C CA . GLN A 1 88 ? -4.588 0.555 17.019 1.00 95.56 88 GLN A CA 1
ATOM 711 C C . GLN A 1 88 ? -3.733 -0.294 16.061 1.00 95.56 88 GLN A C 1
ATOM 713 O O . GLN A 1 88 ? -3.221 0.220 15.068 1.00 95.56 88 GLN A O 1
ATOM 718 N N . GLU A 1 89 ? -3.627 -1.604 16.291 1.00 96.44 89 GLU A N 1
ATOM 719 C CA . GLU A 1 89 ? -2.990 -2.529 15.345 1.00 96.44 89 GLU A CA 1
ATOM 720 C C . GLU A 1 89 ? -3.753 -2.626 14.016 1.00 96.44 89 GLU A C 1
ATOM 722 O O . GLU A 1 89 ? -3.135 -2.663 12.951 1.00 96.44 89 GLU A O 1
ATOM 727 N N . GLU A 1 90 ? -5.091 -2.688 14.046 1.00 95.38 90 GLU A N 1
ATOM 728 C CA . GLU A 1 90 ? -5.911 -2.647 12.825 1.00 95.38 90 GLU A CA 1
ATOM 729 C C . GLU A 1 90 ? -5.693 -1.337 12.059 1.00 95.38 90 GLU A C 1
ATOM 731 O O . GLU A 1 90 ? -5.509 -1.366 10.841 1.00 95.38 90 GLU A O 1
ATOM 736 N N . LEU A 1 91 ? -5.631 -0.211 12.772 1.00 96.31 91 LEU A N 1
ATOM 737 C CA . LEU A 1 91 ? -5.354 1.100 12.194 1.00 96.31 91 LEU A CA 1
ATOM 738 C C . LEU A 1 91 ? -3.981 1.133 11.507 1.00 96.31 91 LEU A C 1
ATOM 740 O O . LEU A 1 91 ? -3.876 1.540 10.348 1.00 96.31 91 LEU A O 1
ATOM 744 N N . GLN A 1 92 ? -2.939 0.631 12.176 1.00 96.69 92 GLN A N 1
ATOM 745 C CA . GLN A 1 92 ? -1.592 0.566 11.607 1.00 96.69 92 GLN A CA 1
ATOM 746 C C . GLN A 1 92 ? -1.547 -0.292 10.333 1.00 96.69 92 GLN A C 1
ATOM 748 O O . GLN A 1 92 ? -0.904 0.085 9.353 1.00 96.69 92 GLN A O 1
ATOM 753 N N . LYS A 1 93 ? -2.280 -1.413 10.296 1.00 96.50 93 LYS A N 1
ATOM 754 C CA . LYS A 1 93 ? -2.363 -2.267 9.098 1.00 96.50 93 LYS A CA 1
ATOM 755 C C . LYS A 1 93 ? -2.962 -1.534 7.899 1.00 96.50 93 LYS A C 1
ATOM 757 O O . LYS A 1 93 ? -2.503 -1.746 6.775 1.00 96.50 93 LYS A O 1
ATOM 762 N N . GLU A 1 94 ? -3.977 -0.694 8.101 1.00 94.31 94 GLU A N 1
ATOM 763 C CA . GLU A 1 94 ? -4.554 0.107 7.013 1.00 94.31 94 GLU A CA 1
ATOM 764 C C . GLU A 1 94 ? -3.594 1.207 6.535 1.00 94.31 94 GLU A C 1
ATOM 766 O O . GLU A 1 94 ? -3.432 1.405 5.325 1.00 94.31 94 GLU A O 1
ATOM 771 N N . TYR A 1 95 ? -2.869 1.854 7.452 1.00 95.50 95 TYR A N 1
ATOM 772 C CA . TYR A 1 95 ? -1.795 2.786 7.094 1.00 95.50 95 TYR A CA 1
ATOM 773 C C . TYR A 1 95 ? -0.696 2.117 6.258 1.00 95.50 95 TYR A C 1
ATOM 775 O O . TYR A 1 95 ? -0.288 2.646 5.217 1.00 95.50 95 TYR A O 1
ATOM 783 N N . ASP A 1 96 ? -0.269 0.916 6.646 1.00 95.31 96 ASP A N 1
ATOM 784 C CA . ASP A 1 96 ? 0.732 0.146 5.909 1.00 95.31 96 ASP A CA 1
ATOM 785 C C . ASP A 1 96 ? 0.242 -0.245 4.509 1.00 95.31 96 ASP A C 1
ATOM 787 O O . ASP A 1 96 ? 1.022 -0.234 3.551 1.00 95.31 96 ASP A O 1
ATOM 791 N N . LYS A 1 97 ? -1.052 -0.558 4.345 1.00 92.25 97 LYS A N 1
ATOM 792 C CA . LYS A 1 97 ? -1.648 -0.797 3.020 1.00 92.25 97 LYS A CA 1
ATOM 793 C C . LYS A 1 97 ? -1.549 0.446 2.140 1.00 92.25 97 LYS A C 1
ATOM 795 O O . LYS A 1 97 ? -1.110 0.330 0.995 1.00 92.25 97 LYS A O 1
ATOM 800 N N . LEU A 1 98 ? -1.897 1.627 2.656 1.00 92.44 98 LEU A N 1
ATOM 801 C CA . LEU A 1 98 ? -1.766 2.878 1.900 1.00 92.44 98 LEU A CA 1
ATOM 802 C C . LEU A 1 98 ? -0.312 3.174 1.528 1.00 92.44 98 LEU A C 1
ATOM 804 O O . LEU A 1 98 ? -0.042 3.555 0.386 1.00 92.44 98 LEU A O 1
ATOM 808 N N . LYS A 1 99 ? 0.628 2.952 2.453 1.00 93.81 99 LYS A N 1
ATOM 809 C CA . LYS A 1 99 ? 2.065 3.109 2.193 1.00 93.81 99 LYS A CA 1
ATOM 810 C C . LYS A 1 99 ? 2.534 2.174 1.077 1.00 93.81 99 LYS A C 1
ATOM 812 O O . LYS A 1 99 ? 3.193 2.624 0.145 1.00 93.81 99 LYS A O 1
ATOM 817 N N . LYS A 1 100 ? 2.133 0.899 1.117 1.00 92.62 100 LYS A N 1
ATOM 818 C CA . LYS A 1 100 ? 2.444 -0.088 0.068 1.00 92.62 100 LYS A CA 1
ATOM 819 C C . LYS A 1 100 ? 1.858 0.299 -1.288 1.00 92.62 100 LYS A C 1
ATOM 821 O O . LYS A 1 100 ? 2.527 0.117 -2.300 1.00 92.62 100 LYS A O 1
ATOM 826 N N . ILE A 1 101 ? 0.630 0.821 -1.323 1.00 90.00 101 ILE A N 1
ATOM 827 C CA . ILE A 1 101 ? 0.001 1.288 -2.567 1.00 90.00 101 ILE A CA 1
ATOM 828 C C . ILE A 1 101 ? 0.806 2.445 -3.163 1.00 90.00 101 ILE A C 1
ATOM 830 O O . ILE A 1 101 ? 1.160 2.378 -4.336 1.00 90.00 101 ILE A O 1
ATOM 834 N N . LYS A 1 102 ? 1.140 3.465 -2.361 1.00 91.31 102 LYS A N 1
ATOM 835 C CA . LYS A 1 102 ? 1.962 4.600 -2.813 1.00 91.31 102 LYS A CA 1
ATOM 836 C C . LYS A 1 102 ? 3.322 4.142 -3.339 1.00 91.31 102 LYS A C 1
ATOM 838 O O . LYS A 1 102 ? 3.661 4.456 -4.474 1.00 91.31 102 LYS A O 1
ATOM 843 N N . PHE A 1 103 ? 4.022 3.317 -2.559 1.00 93.19 103 PHE A N 1
ATOM 844 C CA . PHE A 1 103 ? 5.323 2.769 -2.935 1.00 93.19 103 PHE A CA 1
ATOM 845 C C . PHE A 1 103 ? 5.269 2.011 -4.264 1.00 93.19 103 PHE A C 1
ATOM 847 O O . PHE A 1 103 ? 6.120 2.208 -5.122 1.00 93.19 103 PHE A O 1
ATOM 854 N N . LYS A 1 104 ? 4.248 1.169 -4.476 1.00 89.94 104 LYS A N 1
ATOM 855 C CA . LYS A 1 104 ? 4.082 0.460 -5.751 1.00 89.94 104 LYS A CA 1
ATOM 856 C C . LYS A 1 104 ? 3.890 1.425 -6.916 1.00 89.94 104 LYS A C 1
ATOM 858 O O . LYS A 1 104 ? 4.522 1.236 -7.946 1.00 89.94 104 LYS A O 1
ATOM 863 N N . THR A 1 105 ? 3.047 2.444 -6.763 1.00 89.50 105 THR A N 1
ATOM 864 C CA . THR A 1 105 ? 2.821 3.447 -7.814 1.00 89.50 105 THR A CA 1
ATOM 865 C C . THR A 1 105 ? 4.112 4.176 -8.183 1.00 89.50 105 THR A C 1
ATOM 867 O O . THR A 1 105 ? 4.419 4.306 -9.366 1.00 89.50 105 THR A O 1
ATOM 870 N N . GLU A 1 106 ? 4.887 4.599 -7.185 1.00 91.06 106 GLU A N 1
ATOM 871 C CA . GLU A 1 106 ? 6.192 5.239 -7.388 1.00 91.06 106 GLU A CA 1
ATOM 872 C C . GLU A 1 106 ? 7.180 4.285 -8.063 1.00 91.06 106 GLU A C 1
ATOM 874 O O . GLU A 1 106 ? 7.789 4.642 -9.068 1.00 91.06 106 GLU A O 1
ATOM 879 N N . MET A 1 107 ? 7.271 3.041 -7.585 1.00 91.69 107 MET A N 1
ATOM 880 C CA . MET A 1 107 ? 8.134 2.008 -8.156 1.00 91.69 107 MET A CA 1
ATOM 881 C C . MET A 1 107 ? 7.796 1.730 -9.625 1.00 91.69 107 MET A C 1
ATOM 883 O O . MET A 1 107 ? 8.696 1.668 -10.456 1.00 91.69 107 MET A O 1
ATOM 887 N N . TYR A 1 108 ? 6.513 1.606 -9.978 1.00 87.94 108 TYR A N 1
ATOM 888 C CA . TYR A 1 108 ? 6.104 1.437 -11.374 1.00 87.94 108 TYR A CA 1
ATOM 889 C C . TYR A 1 108 ? 6.460 2.660 -12.226 1.00 87.94 108 TYR A C 1
ATOM 891 O O . TYR A 1 108 ? 6.919 2.498 -13.356 1.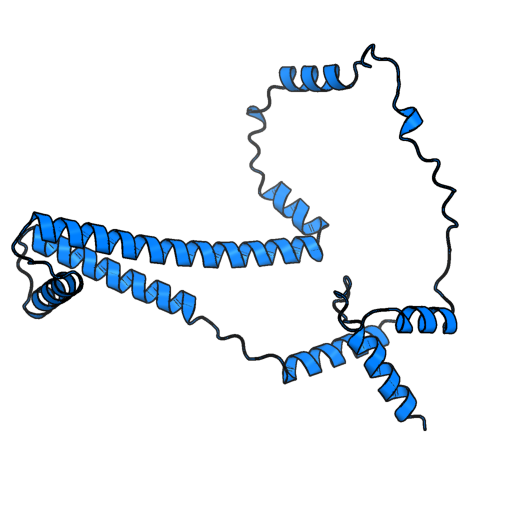00 87.94 108 TYR A O 1
ATOM 899 N N . GLY A 1 109 ? 6.296 3.872 -11.687 1.00 88.50 109 GLY A N 1
ATOM 900 C CA . GLY A 1 109 ? 6.704 5.105 -12.360 1.00 88.50 109 GLY A CA 1
ATOM 901 C C . GLY A 1 109 ? 8.212 5.158 -12.619 1.00 88.50 109 GLY A C 1
ATOM 902 O O . GLY A 1 109 ? 8.637 5.424 -13.743 1.00 88.50 109 GLY A O 1
ATOM 903 N N . HIS A 1 110 ? 9.017 4.841 -11.604 1.00 89.25 110 HIS A N 1
ATOM 904 C CA . HIS A 1 110 ? 10.475 4.787 -11.696 1.00 89.25 110 HIS A CA 1
ATOM 905 C C . HIS A 1 110 ? 10.950 3.700 -12.661 1.00 89.25 110 HIS A C 1
ATOM 907 O O . HIS A 1 110 ? 11.787 3.983 -13.512 1.00 89.25 110 HIS A O 1
ATOM 913 N N . ASN A 1 111 ? 10.380 2.495 -12.598 1.00 88.44 111 ASN A N 1
ATOM 914 C CA . ASN A 1 111 ? 10.734 1.399 -13.502 1.00 88.44 111 ASN A CA 1
ATOM 915 C C . ASN A 1 111 ? 10.411 1.751 -14.954 1.00 88.44 111 ASN A C 1
ATOM 917 O O . ASN A 1 111 ? 11.261 1.601 -15.825 1.00 88.44 111 ASN A O 1
ATOM 921 N N . ARG A 1 112 ? 9.225 2.313 -15.212 1.00 84.88 112 ARG A N 1
ATOM 922 C CA . ARG A 1 112 ? 8.853 2.774 -16.554 1.00 84.88 112 ARG A CA 1
ATOM 923 C C . ARG A 1 112 ? 9.817 3.845 -17.068 1.00 84.88 112 ARG A C 1
ATOM 925 O O . ARG A 1 112 ? 10.193 3.835 -18.237 1.00 84.88 112 ARG A O 1
ATOM 932 N N . MET A 1 113 ? 10.229 4.768 -16.200 1.00 85.12 113 MET A N 1
ATOM 933 C CA . MET A 1 113 ? 11.203 5.800 -16.548 1.00 85.12 113 MET A CA 1
ATOM 934 C C . MET A 1 113 ? 12.594 5.215 -16.806 1.00 85.12 113 MET A C 1
ATOM 936 O O . MET A 1 113 ? 13.262 5.641 -17.741 1.00 85.12 113 MET A O 1
ATOM 940 N N . PHE A 1 114 ? 13.019 4.223 -16.027 1.00 86.50 114 PHE A N 1
ATOM 941 C CA . PHE A 1 114 ? 14.270 3.506 -16.246 1.00 86.50 114 PHE A CA 1
ATOM 942 C C . PHE A 1 114 ? 14.258 2.701 -17.553 1.00 86.50 114 PHE A C 1
ATOM 944 O O . PHE A 1 114 ? 15.270 2.630 -18.240 1.00 86.50 114 PHE A O 1
ATOM 951 N N . GLU A 1 115 ? 13.133 2.104 -17.933 1.00 81.44 115 GLU A N 1
ATOM 952 C CA . GLU A 1 115 ? 13.032 1.325 -19.169 1.00 81.44 115 GLU A CA 1
ATOM 953 C C . GLU A 1 115 ? 13.019 2.220 -20.415 1.00 81.44 115 GLU A C 1
ATOM 955 O O . GLU A 1 115 ? 13.770 1.965 -21.357 1.00 81.44 115 GLU A O 1
ATOM 960 N N . LEU A 1 116 ? 12.215 3.289 -20.408 1.00 80.19 116 LEU A N 1
ATOM 961 C CA . LEU A 1 116 ? 11.977 4.127 -21.590 1.00 80.19 116 LEU A CA 1
ATOM 962 C C . LEU A 1 116 ? 12.896 5.355 -21.673 1.00 80.19 116 LEU A C 1
ATOM 964 O O . LEU A 1 116 ? 13.251 5.795 -22.764 1.00 80.19 116 LEU A O 1
ATOM 968 N N . TYR A 1 117 ? 13.294 5.921 -20.531 1.00 82.69 117 TYR A N 1
ATOM 969 C CA . TYR A 1 117 ? 13.965 7.223 -20.436 1.00 82.69 117 TYR A CA 1
ATOM 970 C C . TYR A 1 117 ? 15.171 7.188 -19.484 1.00 82.69 117 TYR A C 1
ATOM 972 O O . TYR A 1 117 ? 15.303 8.035 -18.597 1.00 82.69 117 TYR A O 1
ATOM 980 N N . ARG A 1 118 ? 16.090 6.232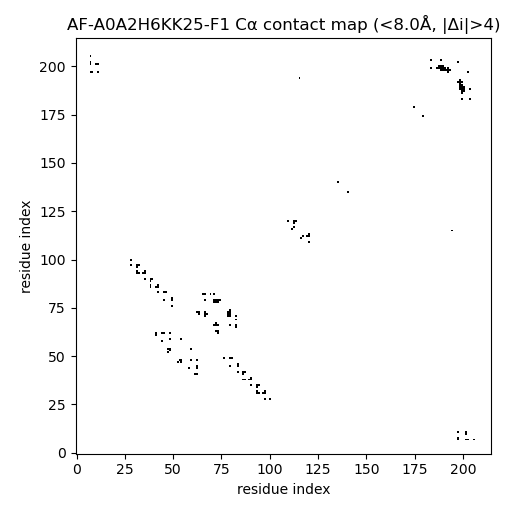 -19.684 1.00 84.38 118 ARG A N 1
ATOM 981 C CA . ARG A 1 118 ? 17.277 6.015 -18.825 1.00 84.38 118 ARG A CA 1
ATOM 982 C C . ARG A 1 118 ? 18.037 7.289 -18.462 1.00 84.38 118 ARG A C 1
ATOM 984 O O . ARG A 1 118 ? 18.324 7.516 -17.293 1.00 84.38 118 ARG A O 1
ATOM 991 N N . GLY A 1 119 ? 18.339 8.141 -19.444 1.00 82.69 119 GLY A N 1
ATOM 992 C CA . GLY A 1 119 ? 19.072 9.388 -19.195 1.00 82.69 119 GLY A CA 1
ATOM 993 C C . GLY A 1 119 ? 18.322 10.351 -18.267 1.00 82.69 119 GLY A C 1
ATOM 994 O O . GLY A 1 119 ? 18.928 10.981 -17.406 1.00 82.69 119 GLY A O 1
ATOM 995 N N . HIS A 1 120 ? 16.994 10.432 -18.392 1.00 82.88 120 HIS A N 1
ATOM 996 C CA . HIS A 1 120 ? 16.166 11.233 -17.490 1.00 82.88 120 HIS A CA 1
ATOM 997 C C . HIS A 1 120 ? 16.109 10.623 -16.084 1.00 82.88 120 HIS A C 1
ATOM 999 O O . HIS A 1 120 ? 16.209 11.355 -15.104 1.00 82.88 120 HIS A O 1
ATOM 1005 N N . PHE A 1 121 ? 16.001 9.293 -15.988 1.00 88.31 121 PHE A N 1
ATOM 1006 C CA . PHE A 1 121 ? 16.017 8.568 -14.717 1.00 88.31 121 PHE A CA 1
ATOM 1007 C C . PHE A 1 121 ? 17.284 8.872 -13.900 1.00 88.31 121 PHE A C 1
ATOM 1009 O O . PHE A 1 121 ? 17.179 9.284 -12.747 1.00 88.31 121 PHE A O 1
ATOM 1016 N N . TYR A 1 122 ? 18.472 8.766 -14.506 1.00 87.75 122 TYR A N 1
ATOM 1017 C CA . TYR A 1 122 ? 19.729 9.056 -13.806 1.00 87.75 122 TYR A CA 1
ATOM 1018 C C . TYR A 1 122 ? 19.878 10.535 -13.424 1.00 87.75 122 TYR A C 1
ATOM 1020 O O . TYR A 1 122 ? 20.244 10.825 -12.291 1.00 87.75 122 TYR A O 1
ATOM 1028 N N . ARG A 1 123 ? 19.482 11.478 -14.292 1.00 85.56 123 ARG A N 1
ATOM 1029 C CA . ARG A 1 123 ? 19.472 12.913 -13.936 1.00 85.56 123 ARG A CA 1
ATOM 1030 C C . ARG A 1 123 ? 18.507 13.232 -12.793 1.00 85.56 123 ARG A C 1
ATOM 1032 O O . ARG A 1 123 ? 18.738 14.168 -12.035 1.00 85.56 123 ARG A O 1
ATOM 1039 N N . MET A 1 124 ? 17.397 12.502 -12.681 1.00 85.31 124 MET A N 1
ATOM 1040 C CA . MET A 1 124 ? 16.493 12.623 -11.537 1.00 85.31 124 MET A CA 1
ATOM 1041 C C . MET A 1 124 ? 17.141 12.120 -10.248 1.00 85.31 124 MET A C 1
ATOM 1043 O O . MET A 1 124 ? 16.997 12.780 -9.223 1.00 85.31 124 MET A O 1
ATOM 1047 N N . LEU A 1 125 ? 17.860 10.994 -10.301 1.00 85.19 125 LEU A N 1
ATOM 1048 C CA . LEU A 1 125 ? 18.596 10.471 -9.148 1.00 85.19 125 LEU A CA 1
ATOM 1049 C C . LEU A 1 125 ? 19.680 11.446 -8.683 1.00 85.19 125 LEU A C 1
ATOM 1051 O O . LEU A 1 125 ? 19.737 11.743 -7.496 1.00 85.19 125 LEU A O 1
ATOM 1055 N N . GLU A 1 126 ? 20.460 12.006 -9.610 1.00 80.94 126 GLU A N 1
ATOM 1056 C CA . GLU A 1 126 ? 21.473 13.031 -9.313 1.00 80.94 126 GLU A CA 1
ATOM 1057 C C . GLU A 1 126 ? 20.858 14.248 -8.607 1.00 80.94 126 GLU A C 1
ATOM 1059 O O . GLU A 1 126 ? 21.392 14.728 -7.615 1.00 80.94 126 GLU A O 1
ATOM 1064 N N . LYS A 1 127 ? 19.686 14.715 -9.059 1.00 78.00 127 LYS A N 1
ATOM 1065 C CA . LYS A 1 127 ? 18.971 15.837 -8.422 1.00 78.00 127 LYS A CA 1
ATOM 1066 C C . LYS A 1 127 ? 18.381 15.503 -7.050 1.00 78.00 127 LYS A C 1
ATOM 1068 O O . LYS A 1 127 ? 18.155 16.412 -6.259 1.00 78.00 127 LYS A O 1
ATOM 1073 N N . GLN A 1 128 ? 18.051 14.237 -6.793 1.00 72.81 128 GLN A N 1
ATOM 1074 C CA . GLN A 1 128 ? 17.546 13.773 -5.494 1.00 72.81 128 GLN A CA 1
ATOM 1075 C C . GLN A 1 128 ? 18.675 13.477 -4.503 1.00 72.81 128 GLN A C 1
ATOM 1077 O O . GLN A 1 128 ? 18.424 13.359 -3.301 1.00 72.81 128 GLN A O 1
ATOM 1082 N N . GLN A 1 129 ? 19.908 13.363 -4.993 1.00 67.06 129 GLN A N 1
ATOM 1083 C CA . GLN A 1 129 ? 21.090 13.173 -4.179 1.00 67.06 129 GLN A CA 1
ATOM 1084 C C . GLN A 1 129 ? 21.452 14.500 -3.496 1.00 67.06 129 GLN A C 1
ATOM 1086 O O . GLN A 1 129 ? 22.276 15.272 -3.971 1.00 67.06 129 GLN A O 1
ATOM 1091 N N . ASN A 1 130 ? 20.849 14.761 -2.334 1.00 60.91 130 ASN A N 1
ATOM 1092 C CA . ASN A 1 130 ? 21.447 15.663 -1.349 1.00 60.91 130 ASN A CA 1
ATOM 1093 C C . ASN A 1 130 ? 22.647 14.928 -0.737 1.00 60.91 130 ASN A C 1
ATOM 1095 O O . ASN A 1 130 ? 22.547 14.368 0.356 1.00 60.91 130 ASN A O 1
ATOM 1099 N N . VAL A 1 131 ? 23.739 14.807 -1.492 1.00 59.88 131 VAL A N 1
ATOM 1100 C CA . VAL A 1 131 ? 24.985 14.254 -0.960 1.00 59.88 131 VAL A CA 1
ATOM 1101 C C . VAL A 1 131 ? 25.547 15.293 -0.008 1.00 59.88 131 VAL A C 1
ATOM 1103 O O . VAL A 1 131 ? 25.825 16.420 -0.407 1.00 59.88 131 VAL A O 1
ATOM 1106 N N . ASP A 1 132 ? 25.703 14.915 1.255 1.00 65.19 132 ASP A N 1
ATOM 1107 C CA . ASP A 1 132 ? 26.555 15.662 2.163 1.00 65.19 132 ASP A CA 1
ATOM 1108 C C . ASP A 1 132 ? 28.007 15.394 1.753 1.00 65.19 132 ASP A C 1
ATOM 1110 O O . ASP A 1 132 ? 28.627 14.420 2.182 1.00 65.19 132 ASP A O 1
ATOM 1114 N N . GLU A 1 133 ? 28.524 16.213 0.836 1.00 62.94 133 GLU A N 1
ATOM 1115 C CA . GLU A 1 133 ? 29.897 16.109 0.327 1.00 62.94 133 GLU A CA 1
ATOM 1116 C C . GLU A 1 133 ? 30.933 16.190 1.463 1.00 62.94 133 GLU A C 1
ATOM 1118 O O . GLU A 1 133 ? 32.042 15.678 1.323 1.00 62.94 133 GLU A O 1
ATOM 1123 N N . THR A 1 134 ? 30.556 16.741 2.626 1.00 65.75 134 THR A N 1
ATOM 1124 C CA . THR A 1 134 ? 31.419 16.829 3.813 1.00 65.75 134 THR A CA 1
ATOM 1125 C C . THR A 1 134 ? 31.590 15.500 4.555 1.00 65.75 134 THR A C 1
ATOM 1127 O O . THR A 1 134 ? 32.519 15.356 5.349 1.00 65.75 134 THR A O 1
ATOM 1130 N N . ALA A 1 135 ? 30.750 14.496 4.273 1.00 68.25 135 ALA A N 1
ATOM 1131 C CA . ALA A 1 135 ? 30.847 13.164 4.871 1.00 68.25 135 ALA A CA 1
ATOM 1132 C C . ALA A 1 135 ? 31.903 12.265 4.195 1.00 68.25 135 ALA A C 1
ATOM 1134 O O . ALA A 1 135 ? 32.198 11.173 4.691 1.00 68.25 135 ALA A O 1
ATOM 1135 N N . ILE A 1 136 ? 32.470 12.690 3.060 1.00 72.38 136 ILE A N 1
ATOM 1136 C CA . ILE A 1 136 ? 33.489 11.929 2.335 1.00 72.38 136 ILE A CA 1
ATOM 1137 C C . ILE A 1 136 ? 34.866 12.293 2.895 1.00 72.38 136 ILE A C 1
ATOM 1139 O O . ILE A 1 136 ? 35.391 13.375 2.651 1.00 72.38 136 ILE A O 1
ATOM 1143 N N . ASN A 1 137 ? 35.488 11.362 3.620 1.00 82.94 137 ASN A N 1
ATOM 1144 C CA . ASN A 1 137 ? 36.887 11.502 4.011 1.00 82.94 137 ASN A CA 1
ATOM 1145 C C . ASN A 1 137 ? 37.786 11.282 2.781 1.00 82.94 137 ASN A C 1
ATOM 1147 O O . ASN A 1 137 ? 37.994 10.147 2.341 1.00 82.94 137 ASN A O 1
ATOM 1151 N N . GLU A 1 138 ? 38.312 12.374 2.225 1.00 81.81 138 GLU A N 1
ATOM 1152 C CA . GLU A 1 138 ? 39.177 12.344 1.044 1.00 81.81 138 GLU A CA 1
ATOM 1153 C C . GLU A 1 138 ? 40.421 11.466 1.214 1.00 81.81 138 GLU A C 1
ATOM 1155 O O . GLU A 1 138 ? 40.862 10.848 0.244 1.00 81.81 138 GLU A O 1
ATOM 1160 N N . GLU A 1 139 ? 41.007 11.415 2.411 1.00 84.69 139 GLU A N 1
ATOM 1161 C CA . GLU A 1 139 ? 42.223 10.638 2.671 1.00 84.69 139 GLU A CA 1
ATOM 1162 C C . GLU A 1 139 ? 41.926 9.141 2.608 1.00 84.69 139 GLU A C 1
ATOM 1164 O O . GLU A 1 139 ? 42.614 8.405 1.900 1.00 84.69 139 GLU A O 1
ATOM 1169 N N . ALA A 1 140 ? 40.830 8.711 3.240 1.00 83.44 140 ALA A N 1
ATOM 1170 C CA . ALA A 1 140 ? 40.373 7.324 3.189 1.00 83.44 140 ALA A CA 1
ATOM 1171 C C . ALA A 1 140 ? 40.004 6.894 1.758 1.00 83.44 140 ALA A C 1
ATOM 1173 O O . ALA A 1 140 ? 40.278 5.765 1.346 1.00 83.44 140 ALA A O 1
ATOM 1174 N N . LEU A 1 141 ? 39.416 7.802 0.971 1.00 84.25 141 LEU A N 1
ATOM 1175 C CA . LEU A 1 141 ? 39.092 7.544 -0.430 1.00 84.25 141 LEU A CA 1
ATOM 1176 C C . LEU A 1 141 ? 40.364 7.401 -1.279 1.00 84.25 141 LEU A C 1
ATOM 1178 O O . LEU A 1 141 ? 40.483 6.450 -2.054 1.00 84.25 141 LEU A O 1
ATOM 1182 N N . LYS A 1 142 ? 41.329 8.316 -1.122 1.00 84.44 142 LYS A N 1
ATOM 1183 C CA . LYS A 1 142 ? 42.625 8.262 -1.817 1.00 84.44 142 LYS A CA 1
ATOM 1184 C C . LYS A 1 142 ? 43.374 6.972 -1.486 1.00 84.44 142 LYS A C 1
ATOM 1186 O O . LYS A 1 142 ? 43.889 6.329 -2.399 1.00 84.44 142 LYS A O 1
ATOM 1191 N N . GLU A 1 143 ? 43.390 6.566 -0.220 1.00 87.31 143 GLU A N 1
ATOM 1192 C CA . GLU A 1 143 ? 44.038 5.331 0.220 1.00 87.31 143 GLU A CA 1
ATOM 1193 C C . GLU A 1 143 ? 43.361 4.084 -0.371 1.00 87.31 143 GLU A C 1
ATOM 1195 O O . GLU A 1 143 ? 44.042 3.212 -0.912 1.00 87.31 143 GLU A O 1
ATOM 1200 N N . TYR A 1 144 ? 42.026 4.031 -0.371 1.00 84.50 144 TYR A N 1
ATOM 1201 C CA . TYR A 1 144 ? 41.266 2.939 -0.985 1.00 84.50 144 TYR A CA 1
ATOM 1202 C C . TYR A 1 144 ? 41.585 2.768 -2.479 1.00 84.50 144 TYR A C 1
ATOM 1204 O O . TYR A 1 144 ? 41.887 1.663 -2.940 1.00 84.50 144 TYR A O 1
ATOM 1212 N N . TRP A 1 145 ? 41.570 3.861 -3.249 1.00 84.31 145 TRP A N 1
ATOM 1213 C CA . TRP A 1 145 ? 41.898 3.802 -4.677 1.00 84.31 145 TRP A CA 1
ATOM 1214 C C . TRP A 1 145 ? 43.373 3.486 -4.919 1.00 84.31 145 TRP A C 1
ATOM 1216 O O . TRP A 1 145 ? 43.683 2.751 -5.855 1.00 84.31 145 TRP A O 1
ATOM 1226 N N . ALA A 1 146 ? 44.280 3.977 -4.071 1.00 84.38 146 ALA A N 1
ATOM 1227 C CA . ALA A 1 146 ? 45.694 3.623 -4.144 1.00 84.38 146 ALA A CA 1
ATOM 1228 C C . ALA A 1 146 ? 45.905 2.112 -3.961 1.00 84.38 146 ALA A C 1
ATOM 1230 O O . ALA A 1 146 ? 46.689 1.520 -4.700 1.00 84.38 146 ALA A O 1
ATOM 1231 N N . GLN A 1 147 ? 45.162 1.477 -3.048 1.00 83.25 147 GLN A N 1
ATOM 1232 C CA . GLN A 1 147 ? 45.223 0.032 -2.811 1.00 83.25 147 GLN A CA 1
ATOM 1233 C C . GLN A 1 147 ? 44.702 -0.798 -3.997 1.00 83.25 147 GLN A C 1
ATOM 1235 O O . GLN A 1 147 ? 45.276 -1.845 -4.288 1.00 83.25 147 GLN A O 1
ATOM 1240 N N . MET A 1 148 ? 43.678 -0.338 -4.730 1.00 78.00 148 MET A N 1
ATOM 1241 C CA . MET A 1 148 ? 43.152 -1.069 -5.899 1.00 78.00 148 MET A CA 1
ATOM 1242 C C . MET A 1 148 ? 44.147 -1.193 -7.059 1.00 78.00 148 MET A C 1
ATOM 1244 O O . MET A 1 148 ? 44.105 -2.174 -7.801 1.00 78.00 148 MET A O 1
ATOM 1248 N N . TRP A 1 149 ? 45.041 -0.217 -7.228 1.00 73.81 149 TRP A N 1
ATOM 1249 C CA . TRP A 1 149 ? 46.049 -0.235 -8.294 1.00 73.81 149 TRP A CA 1
ATOM 1250 C C . TRP A 1 149 ? 47.337 -0.967 -7.904 1.00 73.81 149 TRP A C 1
ATOM 1252 O O . TRP A 1 149 ? 48.234 -1.129 -8.737 1.00 73.81 149 TRP A O 1
ATOM 1262 N N . VAL A 1 150 ? 47.442 -1.451 -6.662 1.00 79.00 150 VAL A N 1
ATOM 1263 C CA . VAL A 1 150 ? 48.546 -2.320 -6.257 1.00 79.00 150 VAL A CA 1
ATOM 1264 C C . VAL A 1 150 ? 48.341 -3.673 -6.925 1.00 79.00 150 VAL A C 1
ATOM 1266 O O . VAL A 1 150 ? 47.460 -4.442 -6.548 1.00 79.00 150 VAL A O 1
ATOM 1269 N N . LYS A 1 151 ? 49.178 -3.984 -7.922 1.00 66.81 151 LYS A N 1
ATOM 1270 C CA . LYS A 1 151 ? 49.208 -5.325 -8.512 1.00 66.81 151 LYS A CA 1
ATOM 1271 C C . LYS A 1 151 ? 49.447 -6.341 -7.388 1.00 66.81 151 LYS A C 1
ATOM 1273 O O . LYS A 1 151 ? 50.499 -6.269 -6.741 1.00 66.81 151 LYS A O 1
ATOM 1278 N N . PRO A 1 152 ? 48.522 -7.282 -7.134 1.00 67.44 152 PRO A N 1
ATOM 1279 C CA . PRO A 1 152 ? 48.784 -8.335 -6.170 1.00 67.44 152 PRO A CA 1
ATOM 1280 C C . PRO A 1 152 ? 50.018 -9.116 -6.633 1.00 67.44 152 PRO A C 1
ATOM 1282 O O . PRO A 1 152 ? 50.144 -9.440 -7.810 1.00 67.44 152 PRO A O 1
ATOM 1285 N N . LYS A 1 153 ? 50.928 -9.454 -5.711 1.00 66.94 153 LYS A N 1
ATOM 1286 C CA . LYS A 1 153 ? 52.110 -10.304 -5.986 1.00 66.94 153 LYS A CA 1
ATOM 1287 C C . LYS A 1 153 ? 51.748 -11.762 -6.335 1.00 66.94 153 LYS A C 1
ATOM 1289 O O . LYS A 1 153 ? 52.615 -12.630 -6.325 1.00 66.94 153 LYS A O 1
ATO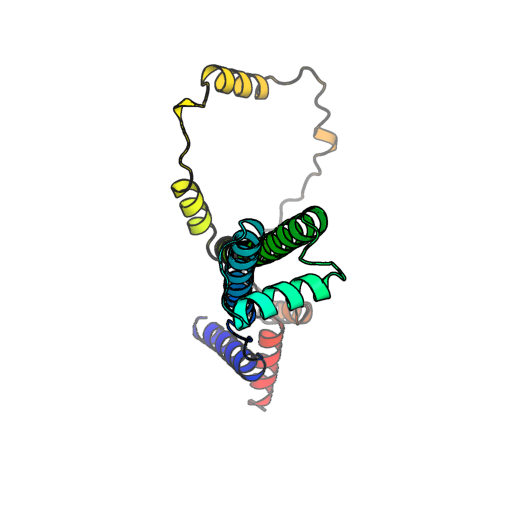M 1294 N N . ALA A 1 154 ? 50.472 -12.048 -6.577 1.00 68.19 154 ALA A N 1
ATOM 1295 C CA . ALA A 1 154 ? 50.005 -13.364 -6.967 1.00 68.19 154 ALA A CA 1
ATOM 1296 C C . ALA A 1 154 ? 50.366 -13.629 -8.441 1.00 68.19 154 ALA A C 1
ATOM 1298 O O . ALA A 1 154 ? 50.341 -12.694 -9.245 1.00 68.19 154 ALA A O 1
ATOM 1299 N N . PRO A 1 155 ? 50.702 -14.876 -8.811 1.00 67.31 155 PRO A N 1
ATOM 1300 C CA . PRO A 1 155 ? 50.892 -15.236 -10.210 1.00 67.31 155 PRO A CA 1
ATOM 1301 C C . PRO A 1 155 ? 49.603 -14.964 -10.997 1.00 67.31 155 PRO A C 1
ATOM 1303 O O . PRO A 1 155 ? 48.506 -15.313 -10.552 1.00 67.31 155 PRO A O 1
ATOM 1306 N N . ASP A 1 156 ? 49.745 -14.305 -12.148 1.00 66.56 156 ASP A N 1
ATOM 1307 C CA . ASP A 1 156 ? 48.639 -13.972 -13.044 1.00 66.56 156 ASP A CA 1
ATOM 1308 C C . ASP A 1 156 ? 48.076 -15.248 -13.682 1.00 66.56 156 ASP A C 1
ATOM 1310 O O . ASP A 1 156 ? 48.544 -15.732 -14.710 1.00 66.56 156 ASP A O 1
ATOM 1314 N N . ASN A 1 157 ? 47.069 -15.815 -13.023 1.00 69.19 157 ASN A N 1
ATOM 1315 C CA . ASN A 1 157 ? 46.325 -16.976 -13.494 1.00 69.19 157 ASN A CA 1
ATOM 1316 C C . ASN A 1 157 ? 45.055 -16.556 -14.264 1.00 69.19 157 ASN A C 1
ATOM 1318 O O . ASN A 1 157 ? 44.159 -17.379 -14.446 1.00 69.19 157 ASN A O 1
ATOM 1322 N N . GLY A 1 158 ? 44.921 -15.285 -14.670 1.00 66.00 158 GLY A N 1
ATOM 1323 C CA . GLY A 1 158 ? 43.726 -14.754 -15.338 1.00 66.00 158 GLY A CA 1
ATOM 1324 C C . GLY A 1 158 ? 43.559 -15.238 -16.780 1.00 66.00 158 GLY A C 1
ATOM 1325 O O . GLY A 1 158 ? 42.437 -15.379 -17.266 1.00 66.00 158 GLY A O 1
ATOM 1326 N N . SER A 1 159 ? 44.669 -15.568 -17.441 1.00 68.88 159 SER A N 1
ATOM 1327 C CA . SER A 1 159 ? 44.736 -15.963 -18.854 1.00 68.88 159 SER A CA 1
ATOM 1328 C C . SER A 1 159 ? 43.906 -17.206 -19.180 1.00 68.88 159 SER A C 1
ATOM 1330 O O . SER A 1 159 ? 43.380 -17.318 -20.280 1.00 68.88 159 SER A O 1
ATOM 1332 N N . GLN A 1 160 ? 43.735 -18.120 -18.218 1.00 70.12 160 GLN A N 1
ATOM 1333 C CA . GLN A 1 160 ? 42.920 -19.333 -18.388 1.00 70.12 160 GLN A CA 1
ATOM 1334 C C . GLN A 1 160 ? 41.412 -19.045 -18.496 1.00 70.12 160 GLN A C 1
ATOM 1336 O O . GLN A 1 160 ? 40.654 -19.893 -18.956 1.00 70.12 160 GLN A O 1
ATOM 1341 N N . TYR A 1 161 ? 40.974 -17.858 -18.063 1.00 69.94 161 TYR A N 1
ATOM 1342 C CA . TYR A 1 161 ? 39.577 -17.426 -18.120 1.00 69.94 161 TYR A CA 1
ATOM 1343 C C . TYR A 1 161 ? 39.278 -16.550 -19.345 1.00 69.94 161 TYR A C 1
ATOM 1345 O O . TYR A 1 161 ? 38.116 -16.225 -19.600 1.00 69.94 161 TYR A O 1
ATOM 1353 N N . LEU A 1 162 ? 40.301 -16.163 -20.114 1.00 75.50 162 LEU A N 1
ATOM 1354 C CA . LEU A 1 162 ? 40.135 -15.404 -21.347 1.00 75.50 162 LEU A CA 1
ATOM 1355 C C . LEU A 1 162 ? 39.834 -16.372 -22.492 1.00 75.50 162 LEU A C 1
ATOM 1357 O O . LEU A 1 162 ? 40.727 -16.955 -23.097 1.00 75.50 162 LEU A O 1
ATOM 1361 N N . VAL A 1 163 ? 38.552 -16.543 -22.800 1.00 76.88 163 VAL A N 1
ATOM 1362 C CA . VAL A 1 163 ? 38.142 -17.181 -24.054 1.00 76.88 163 VAL A CA 1
ATOM 1363 C C . VAL A 1 163 ? 38.361 -16.166 -25.171 1.00 76.88 163 VAL A C 1
ATOM 1365 O O . VAL A 1 163 ? 37.709 -15.119 -25.180 1.00 76.88 163 VAL A O 1
ATOM 1368 N N . GLU A 1 164 ? 39.262 -16.462 -26.110 1.00 71.88 164 GLU A N 1
ATOM 1369 C CA . GLU A 1 164 ? 39.412 -15.675 -27.335 1.00 71.88 164 GLU A CA 1
ATOM 1370 C C . GLU A 1 164 ? 38.074 -15.662 -28.079 1.00 71.88 164 GLU A C 1
ATOM 1372 O O . GLU A 1 164 ? 37.655 -16.640 -28.702 1.00 71.88 164 GLU A O 1
ATOM 1377 N N . ARG A 1 165 ? 37.349 -14.546 -27.970 1.00 63.16 165 ARG A N 1
ATOM 1378 C CA . ARG A 1 165 ? 36.135 -14.340 -28.747 1.00 63.16 165 ARG A CA 1
ATOM 1379 C C . ARG A 1 165 ? 36.578 -14.067 -30.187 1.00 63.16 165 ARG A C 1
ATOM 1381 O O . ARG A 1 165 ? 37.257 -13.060 -30.400 1.00 63.16 165 ARG A O 1
ATOM 1388 N N . PRO A 1 166 ? 36.185 -14.892 -31.173 1.00 74.81 166 PRO A N 1
ATOM 1389 C CA . PRO A 1 166 ? 36.460 -14.577 -32.566 1.00 74.81 166 PRO A CA 1
ATOM 1390 C C . PRO A 1 166 ? 35.867 -13.198 -32.889 1.00 74.81 166 PRO A C 1
ATOM 1392 O O . PRO A 1 166 ? 34.790 -12.869 -32.373 1.00 74.81 166 PRO A O 1
ATOM 1395 N N . PRO A 1 167 ? 36.554 -12.374 -33.699 1.00 73.31 167 PRO A N 1
ATOM 1396 C CA . PRO A 1 167 ? 36.065 -11.049 -34.047 1.00 73.31 167 PRO A CA 1
ATOM 1397 C C . PRO A 1 167 ? 34.647 -11.190 -34.598 1.00 73.31 167 PRO A C 1
ATOM 1399 O O . PRO A 1 167 ? 34.409 -11.941 -35.545 1.00 73.31 167 PRO A O 1
ATOM 1402 N N . ALA A 1 168 ? 33.689 -10.520 -33.953 1.00 66.94 168 ALA A N 1
ATOM 1403 C CA . ALA A 1 168 ? 32.312 -10.541 -34.410 1.00 66.94 168 ALA A CA 1
ATOM 1404 C C . ALA A 1 168 ? 32.298 -10.026 -35.851 1.00 66.94 168 ALA A C 1
ATOM 1406 O O . ALA A 1 168 ? 32.736 -8.903 -36.105 1.00 66.94 168 ALA A O 1
ATOM 1407 N N . GLN A 1 169 ? 31.817 -10.842 -36.792 1.00 66.75 169 GLN A N 1
ATOM 1408 C CA . GLN A 1 169 ? 31.516 -10.347 -38.127 1.00 66.75 169 GLN A CA 1
ATOM 1409 C C . GLN A 1 169 ? 30.487 -9.236 -37.954 1.00 66.75 169 GLN A C 1
ATOM 1411 O O . GLN A 1 169 ? 29.352 -9.480 -37.538 1.00 66.75 169 GLN A O 1
ATOM 1416 N N . SER A 1 170 ? 30.904 -8.001 -38.212 1.00 59.16 170 SER A N 1
ATOM 1417 C CA . SER A 1 170 ? 29.997 -6.871 -38.262 1.00 59.16 170 SER A CA 1
ATOM 1418 C C . SER A 1 170 ? 29.067 -7.111 -39.445 1.00 59.16 170 SER A C 1
ATOM 1420 O O . SER A 1 170 ? 29.433 -6.859 -40.592 1.00 59.16 170 SER A O 1
ATOM 1422 N N . VAL A 1 171 ? 27.875 -7.643 -39.189 1.00 61.09 171 VAL A N 1
ATOM 1423 C CA . VAL A 1 171 ? 26.810 -7.655 -40.188 1.00 61.09 171 VAL A CA 1
ATOM 1424 C C . VAL A 1 171 ? 26.344 -6.208 -40.322 1.00 61.09 171 VAL A C 1
ATOM 1426 O O . VAL A 1 171 ? 25.447 -5.746 -39.624 1.00 61.09 171 VAL A O 1
ATOM 1429 N N . THR A 1 172 ? 27.045 -5.439 -41.146 1.00 59.56 172 THR A N 1
ATOM 1430 C CA . THR A 1 172 ? 26.676 -4.067 -41.478 1.00 59.56 172 THR A CA 1
ATOM 1431 C C . THR A 1 172 ? 25.611 -4.113 -42.562 1.00 59.56 172 THR A C 1
ATOM 1433 O O . THR A 1 172 ? 25.926 -4.334 -43.728 1.00 59.56 172 THR A O 1
ATOM 1436 N N . GLY A 1 173 ? 24.350 -3.920 -42.180 1.00 68.06 173 GLY A N 1
ATOM 1437 C CA . GLY A 1 173 ? 23.240 -3.774 -43.119 1.00 68.06 173 GLY A CA 1
ATOM 1438 C C . GLY A 1 173 ? 21.895 -4.145 -42.504 1.00 68.06 173 GLY A C 1
ATOM 1439 O O . GLY A 1 173 ? 21.819 -4.974 -41.600 1.00 68.06 173 GLY A O 1
ATOM 1440 N N . PHE A 1 174 ? 20.823 -3.518 -42.989 1.00 70.69 174 PHE A N 1
ATOM 1441 C CA . PHE A 1 174 ? 19.468 -3.985 -42.704 1.00 70.69 174 PHE A CA 1
ATOM 1442 C C . PHE A 1 174 ? 19.243 -5.312 -43.455 1.00 70.69 174 PHE A C 1
ATOM 1444 O O . PHE A 1 174 ? 19.656 -5.400 -44.614 1.00 70.69 174 PHE A O 1
ATOM 1451 N N . PRO A 1 175 ? 18.630 -6.337 -42.834 1.00 77.31 175 PRO A N 1
ATOM 1452 C CA . PRO A 1 175 ? 18.385 -7.616 -43.496 1.00 77.31 175 PRO A CA 1
ATOM 1453 C C . PRO A 1 175 ? 17.564 -7.427 -44.773 1.00 77.31 175 PRO A C 1
ATOM 1455 O O . PRO A 1 175 ? 16.696 -6.552 -44.850 1.00 77.31 175 PRO A O 1
ATOM 1458 N N . THR A 1 176 ? 17.804 -8.275 -45.770 1.00 83.75 176 THR A N 1
ATOM 1459 C CA . THR A 1 176 ? 16.942 -8.321 -46.957 1.00 83.75 176 THR A CA 1
ATOM 1460 C C . THR A 1 176 ? 15.506 -8.668 -46.556 1.00 83.75 176 THR A C 1
ATOM 1462 O O . THR A 1 176 ? 15.264 -9.244 -45.492 1.00 83.75 176 THR A O 1
ATOM 1465 N N . PHE A 1 177 ? 14.524 -8.342 -47.404 1.00 78.62 177 PHE A N 1
ATOM 1466 C CA . PHE A 1 177 ? 13.119 -8.619 -47.092 1.00 78.62 177 PHE A CA 1
ATOM 1467 C C . PHE A 1 177 ? 12.888 -10.105 -46.768 1.00 78.62 177 PHE A C 1
ATOM 1469 O O . PHE A 1 177 ? 12.262 -10.425 -45.762 1.00 78.62 177 PHE A O 1
ATOM 1476 N N . GLU A 1 178 ? 13.469 -11.025 -47.541 1.00 81.50 178 GLU A N 1
ATOM 1477 C CA . GLU A 1 178 ? 13.358 -12.462 -47.273 1.00 81.50 178 GLU A CA 1
ATOM 1478 C C . GLU A 1 178 ? 13.992 -12.889 -45.945 1.00 81.50 178 GLU A C 1
ATOM 1480 O O . GLU A 1 178 ? 13.422 -13.707 -45.218 1.00 81.50 178 GLU A O 1
ATOM 1485 N N . GLU A 1 179 ? 15.167 -12.354 -45.612 1.00 81.19 179 GLU A N 1
ATOM 1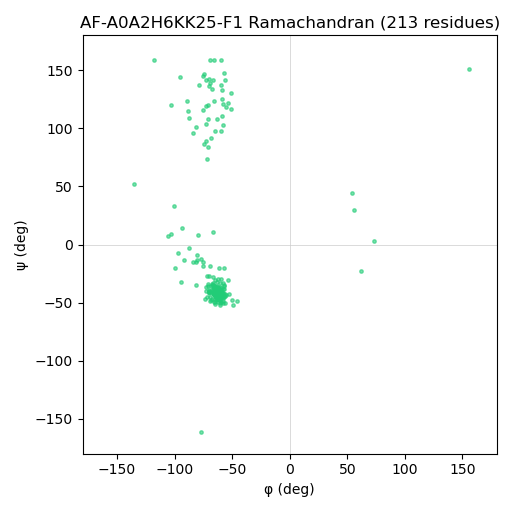486 C CA . GLU A 1 179 ? 15.832 -12.627 -44.337 1.00 81.19 179 GLU A CA 1
ATOM 1487 C C . GLU A 1 179 ? 15.010 -12.091 -43.169 1.00 81.19 179 GLU A C 1
ATOM 1489 O O . GLU A 1 179 ? 14.802 -12.804 -42.187 1.00 81.19 179 GLU A O 1
ATOM 1494 N N . PHE A 1 180 ? 14.461 -10.883 -43.304 1.00 81.94 180 PHE A N 1
ATOM 1495 C CA . PHE A 1 180 ? 13.550 -10.294 -42.332 1.00 81.94 180 PHE A CA 1
ATOM 1496 C C . PHE A 1 180 ? 12.316 -11.180 -42.110 1.00 81.94 180 PHE A C 1
ATOM 1498 O O . PHE A 1 180 ? 11.933 -11.431 -40.967 1.00 81.94 180 PHE A O 1
ATOM 1505 N N . LEU A 1 181 ? 11.744 -11.758 -43.173 1.00 80.00 181 LEU A N 1
ATOM 1506 C CA . LEU A 1 181 ? 10.631 -12.703 -43.048 1.00 80.00 181 LEU A CA 1
ATOM 1507 C C . LEU A 1 181 ? 11.025 -14.000 -42.330 1.00 80.00 181 LEU A C 1
ATOM 1509 O O . LEU A 1 181 ? 10.246 -14.523 -41.527 1.00 80.00 181 LEU A O 1
ATOM 1513 N N . ARG A 1 182 ? 12.224 -14.531 -42.595 1.00 83.38 182 ARG A N 1
ATOM 1514 C CA . ARG A 1 182 ? 12.743 -15.712 -41.882 1.00 83.38 182 ARG A CA 1
ATOM 1515 C C . ARG A 1 182 ? 12.971 -15.409 -40.402 1.00 83.38 182 ARG A C 1
ATOM 1517 O O . ARG A 1 182 ? 12.693 -16.269 -39.568 1.00 83.38 182 ARG A O 1
ATOM 1524 N N . ILE A 1 183 ? 13.439 -14.203 -40.077 1.00 82.88 183 ILE A N 1
ATOM 1525 C CA . ILE A 1 183 ? 13.613 -13.732 -38.699 1.00 82.88 183 ILE A CA 1
ATOM 1526 C C . ILE A 1 183 ? 12.250 -13.627 -38.010 1.00 82.88 183 ILE A C 1
ATOM 1528 O O . ILE A 1 183 ? 12.060 -14.243 -36.963 1.00 82.88 183 ILE A O 1
ATOM 1532 N N . LEU A 1 184 ? 11.273 -12.952 -38.626 1.00 82.44 184 LEU A N 1
ATOM 1533 C CA . LEU A 1 184 ? 9.926 -12.801 -38.067 1.00 82.44 184 LEU A CA 1
ATOM 1534 C C . LEU A 1 184 ? 9.241 -14.145 -37.800 1.00 82.44 184 LEU A C 1
ATOM 1536 O O . LEU A 1 184 ? 8.636 -14.318 -36.743 1.00 82.44 184 LEU A O 1
ATOM 1540 N N . LYS A 1 185 ? 9.361 -15.125 -38.707 1.00 83.62 185 LYS A N 1
ATOM 1541 C CA . LYS A 1 185 ? 8.797 -16.474 -38.500 1.00 83.62 185 LYS A CA 1
ATOM 1542 C C . LYS A 1 185 ? 9.373 -17.178 -37.269 1.00 83.62 185 LYS A C 1
ATOM 1544 O O . LYS A 1 185 ? 8.655 -17.931 -36.620 1.00 83.62 185 LYS A O 1
ATOM 1549 N N . LYS A 1 186 ? 10.644 -16.930 -36.941 1.00 85.06 186 LYS A N 1
ATOM 1550 C CA . LYS A 1 186 ? 11.323 -17.521 -35.777 1.00 85.06 186 LYS A CA 1
ATOM 1551 C C . LYS A 1 186 ? 11.019 -16.797 -34.463 1.00 85.06 186 LYS A C 1
ATOM 1553 O O . LYS A 1 186 ? 11.324 -17.333 -33.401 1.00 85.06 186 LYS A O 1
ATOM 1558 N N . MET A 1 187 ? 10.459 -15.588 -34.506 1.00 82.56 187 MET A N 1
ATOM 1559 C CA . MET A 1 187 ? 10.148 -14.833 -33.293 1.00 82.56 187 MET A CA 1
ATOM 1560 C C . MET A 1 187 ? 8.859 -15.351 -32.635 1.00 82.56 187 MET A C 1
ATOM 1562 O O . MET A 1 187 ? 7.886 -15.602 -33.344 1.00 82.56 187 MET A O 1
ATOM 1566 N N . PRO A 1 188 ? 8.808 -15.498 -31.301 1.00 84.25 188 PRO A N 1
ATOM 1567 C CA . PRO A 1 188 ? 7.578 -15.854 -30.600 1.00 84.25 188 PRO A CA 1
ATOM 1568 C C . PRO A 1 188 ? 6.568 -14.698 -30.628 1.00 84.25 188 PRO A C 1
ATOM 1570 O O . PRO A 1 188 ? 6.957 -13.539 -30.506 1.00 84.25 188 PRO A O 1
ATOM 1573 N N . ASP A 1 189 ? 5.277 -15.013 -30.764 1.00 81.31 189 ASP A N 1
ATOM 1574 C CA . ASP A 1 189 ? 4.204 -14.013 -30.928 1.00 81.31 189 ASP A CA 1
ATOM 1575 C C . ASP A 1 189 ? 4.103 -13.056 -29.733 1.00 81.31 189 ASP A C 1
ATOM 1577 O O . ASP A 1 189 ? 3.980 -11.844 -29.901 1.00 81.31 189 ASP A O 1
ATOM 1581 N N . TRP A 1 190 ? 4.247 -13.598 -28.524 1.00 79.88 190 TRP A N 1
ATOM 1582 C CA . TRP A 1 190 ? 4.126 -12.871 -27.258 1.00 79.88 190 TRP A CA 1
ATOM 1583 C C . TRP A 1 190 ? 5.479 -12.507 -26.636 1.00 79.88 190 TRP A C 1
ATOM 1585 O O . TRP A 1 190 ? 5.630 -12.486 -25.415 1.00 79.88 190 TRP A O 1
ATOM 1595 N N . LYS A 1 191 ? 6.496 -12.232 -27.461 1.00 78.69 191 LYS A N 1
ATOM 1596 C CA . LYS A 1 191 ? 7.764 -11.694 -26.951 1.00 78.69 191 LYS A CA 1
ATOM 1597 C C . LYS A 1 191 ? 7.549 -10.287 -26.388 1.00 78.69 191 LYS A C 1
ATOM 1599 O O . LYS A 1 191 ? 6.821 -9.503 -26.994 1.00 78.69 191 LYS A O 1
ATOM 1604 N N . SER A 1 192 ? 8.223 -9.963 -25.280 1.00 73.06 192 SER A N 1
ATOM 1605 C CA . SER A 1 192 ? 8.235 -8.603 -24.734 1.00 73.06 192 SER A CA 1
ATOM 1606 C C . SER A 1 192 ? 8.602 -7.591 -25.827 1.00 73.06 192 SER A C 1
ATOM 1608 O O . SER A 1 192 ? 9.586 -7.823 -26.544 1.00 73.06 192 SER A O 1
ATOM 1610 N N . PRO A 1 193 ? 7.823 -6.506 -25.972 1.00 79.44 193 PRO A N 1
ATOM 1611 C CA . PRO A 1 193 ? 8.042 -5.519 -27.012 1.00 79.44 193 PRO A CA 1
ATOM 1612 C C . PRO A 1 193 ? 9.330 -4.737 -26.749 1.00 79.44 193 PRO A C 1
ATOM 1614 O O . PRO A 1 193 ? 9.845 -4.704 -25.627 1.00 79.44 193 PRO A O 1
ATOM 1617 N N . GLY A 1 194 ? 9.869 -4.133 -27.806 1.00 73.00 194 GLY A N 1
ATOM 1618 C CA . GLY A 1 194 ? 11.026 -3.255 -27.708 1.00 73.00 194 GLY A CA 1
ATOM 1619 C C . GLY A 1 194 ? 10.654 -1.873 -27.171 1.00 73.00 194 GLY A C 1
ATOM 1620 O O . GLY A 1 194 ? 9.593 -1.658 -26.587 1.00 73.00 194 GLY A O 1
ATOM 1621 N N . VAL A 1 195 ? 11.536 -0.903 -27.411 1.00 70.94 195 VAL A N 1
ATOM 1622 C CA . VAL A 1 195 ? 11.312 0.513 -27.058 1.00 70.94 195 VAL A CA 1
ATOM 1623 C C . VAL A 1 195 ? 10.097 1.129 -27.762 1.00 70.94 195 VAL A C 1
ATOM 1625 O O . VAL A 1 195 ? 9.583 2.150 -27.321 1.00 70.94 195 VAL A O 1
ATOM 1628 N N . ASP A 1 196 ? 9.658 0.513 -28.858 1.00 72.56 196 ASP A N 1
ATOM 1629 C CA . ASP A 1 196 ? 8.488 0.872 -29.651 1.00 72.56 196 ASP A CA 1
ATOM 1630 C C . ASP A 1 196 ? 7.172 0.358 -29.053 1.00 72.56 196 ASP A C 1
ATOM 1632 O O . ASP A 1 196 ? 6.112 0.807 -29.467 1.00 72.56 196 ASP A O 1
ATOM 1636 N N . GLY A 1 197 ? 7.211 -0.5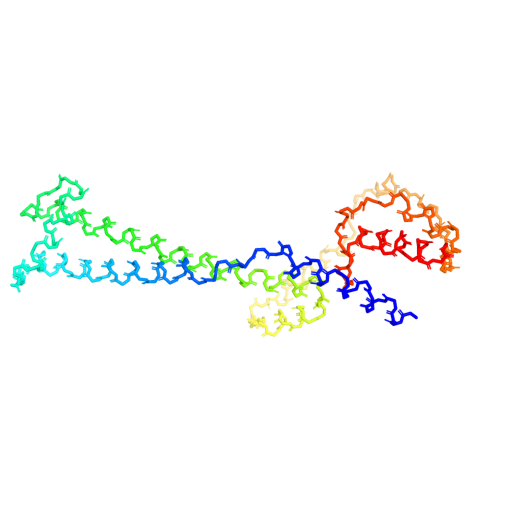54 -28.076 1.00 75.44 197 GLY A N 1
ATOM 1637 C CA . GLY A 1 197 ? 6.009 -1.060 -27.408 1.00 75.44 197 GLY A CA 1
ATOM 1638 C C . GLY A 1 197 ? 5.156 -2.011 -28.256 1.00 75.44 197 GLY A C 1
ATOM 1639 O O . GLY A 1 197 ? 4.123 -2.471 -27.770 1.00 75.44 197 GLY A O 1
ATOM 1640 N N . ILE A 1 198 ? 5.591 -2.351 -29.474 1.00 80.12 198 ILE A N 1
ATOM 1641 C CA . ILE A 1 198 ? 4.831 -3.171 -30.422 1.00 80.12 198 ILE A CA 1
ATOM 1642 C C . ILE A 1 198 ? 5.131 -4.658 -30.207 1.00 80.12 198 ILE A C 1
ATOM 1644 O O . ILE A 1 198 ? 6.279 -5.105 -30.301 1.00 80.12 198 ILE A O 1
ATOM 1648 N N . TYR A 1 199 ? 4.094 -5.459 -29.952 1.00 83.81 199 TYR A N 1
ATOM 1649 C CA . TYR A 1 199 ? 4.256 -6.913 -29.840 1.00 83.81 199 TYR A CA 1
ATOM 1650 C C . TYR A 1 199 ? 4.461 -7.573 -31.207 1.00 83.81 199 TYR A C 1
ATOM 1652 O O . TYR A 1 199 ? 3.865 -7.193 -32.216 1.00 83.81 199 TYR A O 1
ATOM 1660 N N . THR A 1 200 ? 5.252 -8.651 -31.220 1.00 85.06 200 THR A N 1
ATOM 1661 C CA . THR A 1 200 ? 5.529 -9.436 -32.438 1.00 85.06 200 THR A CA 1
ATOM 1662 C C . THR A 1 200 ? 4.246 -9.988 -33.074 1.00 85.06 200 THR A C 1
ATOM 1664 O O . THR A 1 200 ? 4.154 -10.058 -34.300 1.00 85.06 200 THR A O 1
ATOM 1667 N N . TYR A 1 201 ? 3.242 -10.319 -32.256 1.00 84.44 201 TYR A N 1
ATOM 1668 C CA . TYR A 1 201 ? 1.905 -10.712 -32.696 1.00 84.44 201 TYR A CA 1
ATOM 1669 C C . TYR A 1 201 ? 1.306 -9.734 -33.720 1.00 84.44 201 TYR A C 1
ATOM 1671 O O . TYR A 1 201 ? 0.931 -10.157 -34.813 1.00 84.44 201 TYR A O 1
ATOM 1679 N N . TYR A 1 202 ? 1.288 -8.428 -33.429 1.00 81.88 202 TYR A N 1
ATOM 1680 C CA . TYR A 1 202 ? 0.697 -7.425 -34.325 1.00 81.88 202 TYR A CA 1
ATOM 1681 C C . TYR A 1 202 ? 1.483 -7.263 -35.625 1.00 81.88 202 TYR A C 1
ATOM 1683 O O . TYR A 1 202 ? 0.885 -7.071 -36.684 1.00 81.88 202 TYR A O 1
ATOM 1691 N N . ILE A 1 203 ? 2.811 -7.414 -35.564 1.00 81.38 203 ILE A N 1
ATOM 1692 C CA . ILE A 1 203 ? 3.681 -7.370 -36.747 1.00 81.38 203 ILE A CA 1
ATOM 1693 C C . ILE A 1 203 ? 3.342 -8.518 -37.708 1.00 81.38 203 ILE A C 1
ATOM 1695 O O . ILE A 1 203 ? 3.261 -8.323 -38.920 1.00 81.38 203 ILE A O 1
ATOM 1699 N N . LYS A 1 204 ? 3.107 -9.721 -37.175 1.00 83.38 204 LYS A N 1
ATOM 1700 C CA . LYS A 1 204 ? 2.701 -10.884 -37.976 1.00 83.38 204 LYS A CA 1
ATOM 1701 C C . LYS A 1 204 ? 1.259 -10.781 -38.468 1.00 83.38 204 LYS A C 1
ATOM 1703 O O . LYS A 1 204 ? 0.982 -11.149 -39.607 1.00 83.38 204 LYS A O 1
ATOM 1708 N N . TRP A 1 205 ? 0.355 -10.297 -37.621 1.00 77.56 205 TRP A N 1
ATOM 1709 C CA . TRP A 1 205 ? -1.077 -10.259 -37.900 1.00 77.56 205 TRP A CA 1
ATOM 1710 C C . TRP A 1 205 ? -1.437 -9.255 -38.999 1.00 77.56 205 TRP A C 1
ATOM 1712 O O . TRP A 1 205 ? -2.093 -9.625 -39.970 1.00 77.56 205 TRP A O 1
ATOM 1722 N N . LEU A 1 206 ? -0.939 -8.017 -38.920 1.00 71.94 206 LEU A N 1
ATOM 1723 C CA . LEU A 1 206 ? -1.235 -6.993 -39.929 1.00 71.94 206 LEU A CA 1
ATOM 1724 C C . LEU A 1 206 ? -0.725 -7.369 -41.325 1.00 71.94 206 LEU A C 1
ATOM 1726 O O . LEU A 1 206 ? -1.351 -7.016 -42.321 1.00 71.94 206 LEU A O 1
ATOM 1730 N N . ARG A 1 207 ? 0.359 -8.147 -41.406 1.00 67.50 207 ARG A N 1
ATOM 1731 C CA . ARG A 1 207 ? 0.839 -8.701 -42.675 1.00 67.50 207 ARG A CA 1
ATOM 1732 C C . ARG A 1 207 ? -0.161 -9.676 -43.305 1.00 67.50 207 ARG A C 1
ATOM 1734 O O . ARG A 1 207 ? -0.394 -9.603 -44.509 1.00 67.50 207 ARG A O 1
ATOM 1741 N N . LEU A 1 208 ? -0.735 -10.588 -42.514 1.00 59.47 208 LEU A N 1
ATOM 1742 C CA . LEU A 1 208 ? -1.736 -11.541 -43.016 1.00 59.47 208 LEU A CA 1
ATOM 1743 C C . LEU A 1 208 ? -2.946 -10.797 -43.597 1.00 59.47 208 LEU A C 1
ATOM 1745 O O . LEU A 1 208 ? -3.463 -11.182 -44.643 1.00 59.47 208 LEU A O 1
ATOM 1749 N N . CYS A 1 209 ? -3.342 -9.687 -42.971 1.00 51.75 209 CYS A N 1
ATOM 1750 C CA . CYS A 1 209 ? -4.415 -8.837 -43.474 1.00 51.75 209 CYS A CA 1
ATOM 1751 C C . CYS A 1 209 ? -4.057 -8.129 -44.793 1.00 51.75 209 CYS A C 1
ATOM 1753 O O . CYS A 1 209 ? -4.902 -8.071 -45.686 1.00 51.75 209 CYS A O 1
ATOM 1755 N N . THR A 1 210 ? -2.829 -7.626 -44.973 1.00 53.97 210 THR A N 1
ATOM 1756 C CA . THR A 1 210 ? -2.459 -6.939 -46.226 1.00 53.97 210 THR A CA 1
ATOM 1757 C C . THR A 1 210 ? -2.337 -7.891 -47.414 1.00 53.97 210 THR A C 1
ATOM 1759 O O . THR A 1 210 ? -2.744 -7.519 -48.506 1.00 53.97 210 THR A O 1
ATOM 1762 N N . GLU A 1 211 ? -1.844 -9.120 -47.211 1.00 53.50 211 GLU A N 1
ATOM 1763 C CA . GLU A 1 211 ? -1.803 -10.147 -48.269 1.00 53.50 211 GLU A CA 1
ATOM 1764 C C . GLU A 1 211 ? -3.220 -10.594 -48.688 1.00 53.50 211 GLU A C 1
ATOM 1766 O O . GLU A 1 211 ? -3.455 -10.844 -49.868 1.00 53.50 211 GLU A O 1
ATOM 1771 N N . SER A 1 212 ? -4.185 -10.616 -47.757 1.00 47.34 212 SER A N 1
ATOM 1772 C CA . SER A 1 212 ? -5.589 -10.965 -48.040 1.00 47.34 212 SER A CA 1
ATOM 1773 C C . SER A 1 212 ? -6.405 -9.880 -48.761 1.00 47.34 212 SER A C 1
ATOM 1775 O O . SER A 1 212 ? -7.448 -10.185 -49.325 1.00 47.34 212 SER A O 1
ATOM 1777 N N . LEU A 1 213 ? -5.947 -8.624 -48.741 1.00 42.62 213 LEU A N 1
ATOM 1778 C CA . LEU A 1 213 ? -6.619 -7.483 -49.385 1.00 42.62 213 LEU A CA 1
ATOM 1779 C C . LEU A 1 213 ? -6.131 -7.225 -50.819 1.00 42.62 213 LEU A C 1
ATOM 1781 O O . LEU A 1 213 ? -6.751 -6.456 -51.549 1.00 42.62 213 LEU A O 1
ATOM 1785 N N . THR A 1 214 ? -5.017 -7.841 -51.214 1.00 42.25 214 THR A N 1
ATOM 1786 C CA . THR A 1 214 ? -4.435 -7.756 -52.565 1.00 42.25 214 THR A CA 1
ATOM 1787 C C . THR A 1 214 ? -4.691 -9.005 -53.418 1.00 42.25 214 THR A C 1
ATOM 1789 O O . THR A 1 214 ? -4.078 -9.141 -54.476 1.00 42.25 214 THR A O 1
ATOM 1792 N N . GLY A 1 215 ? -5.543 -9.920 -52.943 1.00 36.28 215 GLY A N 1
ATOM 1793 C CA . GLY A 1 215 ? -5.996 -11.121 -53.654 1.00 36.28 215 GLY A CA 1
ATOM 1794 C C . GLY A 1 215 ? -7.374 -10.946 -54.270 1.00 36.28 215 GLY A C 1
ATOM 1795 O O . GLY A 1 215 ? -8.212 -10.270 -53.633 1.00 36.28 215 GLY A O 1
#

Sequence (215 aa):
MGMLAILYQTAQDCYDSVTSKTPGTSSRKEAAQQRIKELEELGLLLIRYKNKVNLDKPDRQRVYRQMDKYNMIADKPQELSYVISRTQEELQKEYDKLKKIKFKTEMYGHNRMFELYRGHFYRMLEKQQNVDETAINEEALKEYWAQMWVKPKAPDNGSQYLVERPPAQSVTGFPTFEEFLRILKKMPDWKSPGVDGIYTYYIKWLRLCTESLTG

pLDDT: mean 81.32, std 12.74, range [36.28, 96.69]